Protein AF-A6MZ22-F1 (afdb_monomer_lite)

Secondary structure (DSSP, 8-state):
-----HHHHHHHHHHHHHHHHHHHHHHHHHHHHHHHHHHHHHHHHHHHHHHHHHHHHHHHHHHHHHTTPPP---------EEEEEETTEEEEEEE--TTPPTT--EEEEETTEEEEEEEEETTEEEEEETTSTT-EEEEEETTTTEEEEEEEETTEEEEE---TT----TT--EEE--TTSSS-TT-EEE-

Structure (mmCIF, N/CA/C/O backbone):
data_AF-A6MZ22-F1
#
_entry.id   AF-A6MZ22-F1
#
loop_
_atom_site.group_PDB
_atom_site.id
_atom_site.type_symbol
_atom_site.label_atom_id
_atom_site.label_alt_id
_atom_site.label_comp_id
_atom_site.label_asym_id
_atom_site.label_entity_id
_atom_site.label_seq_id
_atom_site.pdbx_PDB_ins_code
_atom_site.Cartn_x
_atom_site.Cartn_y
_atom_site.Cartn_z
_atom_site.occupancy
_atom_site.B_iso_or_equiv
_atom_site.auth_seq_id
_atom_site.auth_comp_id
_atom_site.auth_asym_id
_atom_site.auth_atom_id
_atom_site.pdbx_PDB_model_num
ATOM 1 N N . ILE A 1 1 ? -6.826 -14.561 -77.382 1.00 34.97 1 ILE A N 1
ATOM 2 C CA . ILE A 1 1 ? -6.427 -13.163 -77.685 1.00 34.97 1 ILE A CA 1
ATOM 3 C C . ILE A 1 1 ? -7.543 -12.295 -77.102 1.00 34.97 1 ILE A C 1
ATOM 5 O O . ILE A 1 1 ? -8.621 -12.301 -77.665 1.00 34.97 1 ILE A O 1
ATOM 9 N N . SER A 1 2 ? -7.534 -12.003 -75.801 1.00 43.56 2 SER A N 1
ATOM 10 C CA . SER A 1 2 ? -6.727 -11.021 -75.052 1.00 43.56 2 SER A CA 1
ATOM 11 C C . SER A 1 2 ? -7.381 -9.631 -74.990 1.00 43.56 2 SER A C 1
ATOM 13 O O . SER A 1 2 ? -7.773 -9.090 -76.016 1.00 43.56 2 SER A O 1
ATOM 15 N N . LYS A 1 3 ? -7.355 -9.069 -73.764 1.00 44.78 3 LYS A N 1
ATOM 16 C CA . LYS A 1 3 ? -7.601 -7.665 -73.353 1.00 44.78 3 LYS A CA 1
ATOM 17 C C . LYS A 1 3 ? -9.091 -7.266 -73.283 1.00 44.78 3 LYS A C 1
ATOM 19 O O . LYS A 1 3 ? -9.840 -7.565 -74.192 1.00 44.78 3 LYS A O 1
ATOM 24 N N . CYS A 1 4 ? -9.622 -6.636 -72.232 1.00 45.47 4 CYS A N 1
ATOM 25 C CA . CYS A 1 4 ? -9.071 -5.657 -71.291 1.00 45.47 4 CYS A CA 1
ATOM 26 C C . CYS A 1 4 ? -9.836 -5.705 -69.945 1.00 45.47 4 CYS A C 1
ATOM 28 O O . CYS A 1 4 ? -10.993 -5.305 -69.901 1.00 45.47 4 CYS A O 1
ATOM 30 N N . SER A 1 5 ? -9.182 -6.092 -68.846 1.00 49.62 5 SER A N 1
ATOM 31 C CA . SER A 1 5 ? -9.651 -5.828 -67.467 1.00 49.62 5 SER A CA 1
ATOM 32 C C . SER A 1 5 ? -8.669 -5.088 -66.525 1.00 49.62 5 SER A C 1
ATOM 34 O O . SER A 1 5 ? -9.054 -4.868 -65.386 1.00 49.62 5 SER A O 1
ATOM 36 N N . PRO A 1 6 ? -7.451 -4.626 -66.906 1.00 49.75 6 PRO A N 1
ATOM 37 C CA . PRO A 1 6 ? -6.545 -4.019 -65.918 1.00 49.75 6 PRO A CA 1
ATOM 38 C C . PRO A 1 6 ? -6.805 -2.528 -65.627 1.00 49.75 6 PRO A C 1
ATOM 40 O O . PRO A 1 6 ? -6.206 -1.978 -64.711 1.00 49.75 6 PRO A O 1
ATOM 43 N N . CYS A 1 7 ? -7.663 -1.842 -66.395 1.00 48.06 7 CYS A N 1
ATOM 44 C CA . CYS A 1 7 ? -7.849 -0.388 -66.261 1.00 48.06 7 CYS A CA 1
ATOM 45 C C . CYS A 1 7 ? -8.943 -0.002 -65.246 1.00 48.06 7 CYS A C 1
ATOM 47 O O . CYS A 1 7 ? -8.790 0.982 -64.52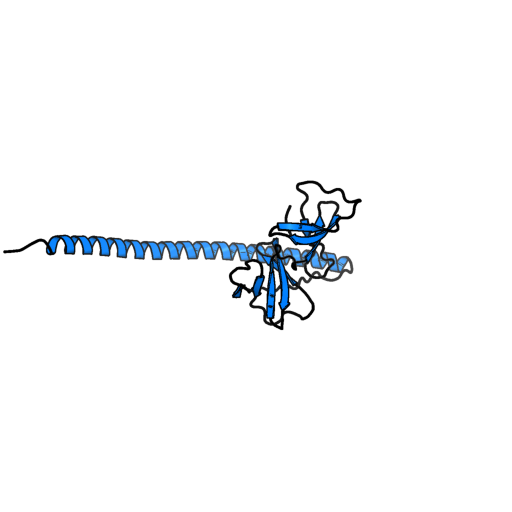9 1.00 48.06 7 CYS A O 1
ATOM 49 N N . TYR A 1 8 ? -10.012 -0.798 -65.137 1.00 49.12 8 TYR A N 1
ATOM 50 C CA . TYR A 1 8 ? -11.129 -0.527 -64.222 1.00 49.12 8 TYR A CA 1
ATOM 51 C C . TYR A 1 8 ? -10.738 -0.751 -62.752 1.00 49.12 8 TYR A C 1
ATOM 53 O O . TYR A 1 8 ? -10.955 0.129 -61.919 1.00 49.12 8 TYR A O 1
ATOM 61 N N . ASP A 1 9 ? -10.049 -1.858 -62.456 1.00 50.31 9 ASP A N 1
ATOM 62 C CA . ASP A 1 9 ? -9.566 -2.171 -61.103 1.00 50.31 9 ASP A CA 1
ATOM 63 C C . ASP A 1 9 ? -8.507 -1.177 -60.603 1.00 50.31 9 ASP A C 1
ATOM 65 O O . ASP A 1 9 ? -8.468 -0.850 -59.418 1.00 50.31 9 ASP A O 1
ATOM 69 N N . PHE A 1 10 ? -7.679 -0.629 -61.500 1.00 53.72 10 PHE A N 1
ATOM 70 C CA . PHE A 1 10 ? -6.661 0.361 -61.140 1.00 53.72 10 PHE A CA 1
ATOM 71 C C . PHE A 1 10 ? -7.270 1.715 -60.746 1.00 53.72 10 PHE A C 1
ATOM 73 O O . PHE A 1 10 ? -6.836 2.326 -59.771 1.00 53.72 10 PHE A O 1
ATOM 80 N N . VAL A 1 11 ? -8.290 2.183 -61.476 1.00 57.12 11 VAL A N 1
ATOM 81 C CA . VAL A 1 11 ? -8.963 3.462 -61.184 1.00 57.12 11 VAL A CA 1
ATOM 82 C C . VAL A 1 11 ? -9.770 3.370 -59.890 1.00 57.12 11 VAL A C 1
ATOM 84 O O . VAL A 1 11 ? -9.721 4.288 -59.070 1.00 57.12 11 VAL A O 1
ATOM 87 N N . ILE A 1 12 ? -10.455 2.246 -59.668 1.00 57.97 12 ILE A N 1
ATOM 88 C CA . ILE A 1 12 ? -11.215 2.007 -58.439 1.00 57.97 12 ILE A CA 1
ATOM 89 C C . ILE A 1 12 ? -1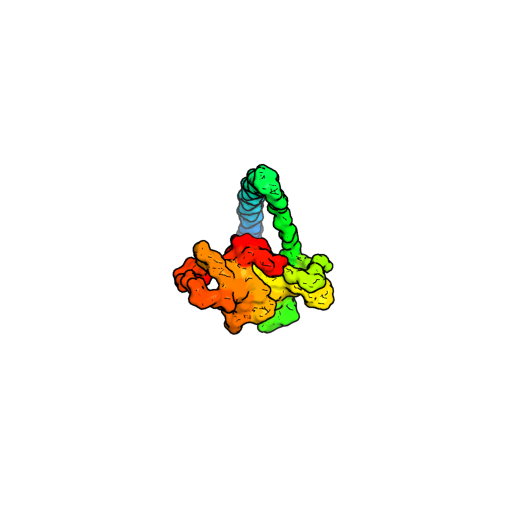0.279 1.867 -57.235 1.00 57.97 12 ILE A C 1
ATOM 91 O O . ILE A 1 12 ? -10.492 2.538 -56.224 1.00 57.97 12 ILE A O 1
ATOM 95 N N . GLY A 1 13 ? -9.204 1.083 -57.357 1.00 56.84 13 GLY A N 1
ATOM 96 C CA . GLY A 1 13 ? -8.205 0.924 -56.298 1.00 56.84 13 GLY A CA 1
ATOM 97 C C . GLY A 1 13 ? -7.541 2.245 -55.894 1.00 56.84 13 GLY A C 1
ATOM 98 O O . GLY A 1 13 ? -7.375 2.509 -54.706 1.00 56.84 13 GLY A O 1
ATOM 99 N N . ASN A 1 14 ? -7.231 3.126 -56.853 1.00 57.06 14 ASN A N 1
ATOM 100 C CA . ASN A 1 14 ? -6.663 4.445 -56.550 1.00 57.06 14 ASN A CA 1
ATOM 101 C C . ASN A 1 14 ? -7.665 5.391 -55.872 1.00 57.06 14 ASN A C 1
ATOM 103 O O . ASN A 1 14 ? -7.282 6.153 -54.987 1.00 57.06 14 ASN A O 1
ATOM 107 N N . PHE A 1 15 ? -8.945 5.352 -56.254 1.00 54.34 15 PHE A N 1
ATOM 108 C CA . PHE A 1 15 ? -9.967 6.206 -55.646 1.00 54.34 15 PHE A CA 1
ATOM 109 C C . PHE A 1 15 ? -10.235 5.826 -54.184 1.00 54.34 15 PHE A C 1
ATOM 111 O O . PHE A 1 15 ? -10.326 6.712 -53.334 1.00 54.34 15 PHE A O 1
ATOM 118 N N . TYR A 1 16 ? -10.299 4.524 -53.877 1.00 55.31 16 TYR A N 1
ATOM 119 C CA . TYR A 1 16 ? -10.408 4.043 -52.497 1.00 55.31 16 TYR A CA 1
ATOM 120 C C . TYR A 1 16 ? -9.156 4.385 -51.682 1.00 55.31 16 TYR A C 1
ATOM 122 O O . TYR A 1 16 ? -9.288 4.995 -50.628 1.00 55.31 16 TYR A O 1
ATOM 130 N N . ASN A 1 17 ? -7.952 4.160 -52.220 1.00 55.44 17 ASN A N 1
ATOM 131 C CA . ASN A 1 17 ? -6.706 4.496 -51.519 1.00 55.44 17 ASN A CA 1
ATOM 132 C C . ASN A 1 17 ? -6.557 5.998 -51.217 1.00 55.44 17 ASN A C 1
ATOM 134 O O . ASN A 1 17 ? -6.065 6.361 -50.153 1.00 55.44 17 ASN A O 1
ATOM 138 N N . ILE A 1 18 ? -6.989 6.892 -52.114 1.00 59.47 18 ILE A N 1
ATOM 139 C CA . ILE A 1 18 ? -6.948 8.346 -51.870 1.00 59.47 18 ILE A CA 1
ATOM 140 C C . ILE A 1 18 ? -8.005 8.757 -50.839 1.00 59.47 18 ILE A C 1
ATOM 142 O O . ILE A 1 18 ? -7.739 9.612 -49.993 1.00 59.47 18 ILE A O 1
ATOM 146 N N . LYS A 1 19 ? -9.199 8.157 -50.888 1.00 59.62 19 LYS A N 1
ATOM 147 C CA . LYS A 1 19 ? -10.280 8.442 -49.938 1.00 59.62 19 LYS A CA 1
ATOM 148 C C . LYS A 1 19 ? -9.936 7.948 -48.529 1.00 59.62 19 LYS A C 1
ATOM 150 O O . LYS A 1 19 ? -10.183 8.675 -47.569 1.00 59.62 19 LYS A O 1
ATOM 155 N N . ASP A 1 20 ? -9.306 6.783 -48.428 1.00 59.12 20 ASP A N 1
ATOM 156 C CA . ASP A 1 20 ? -8.839 6.202 -47.170 1.00 59.12 20 ASP A CA 1
ATOM 157 C C . ASP A 1 20 ? -7.630 6.978 -46.620 1.00 59.12 20 ASP A C 1
ATOM 159 O O . ASP A 1 20 ? -7.637 7.346 -45.449 1.00 59.12 20 ASP A O 1
ATOM 163 N N . TYR A 1 21 ? -6.673 7.384 -47.467 1.00 58.28 21 TYR A N 1
ATOM 164 C CA . TYR A 1 21 ? -5.545 8.245 -47.071 1.00 58.28 21 TYR A CA 1
ATOM 165 C C . TYR A 1 21 ? -5.991 9.634 -46.576 1.00 58.28 21 TYR A C 1
ATOM 167 O O . TYR A 1 21 ? -5.454 10.168 -45.603 1.00 58.28 21 TYR A O 1
ATOM 175 N N . LEU A 1 22 ? -6.992 10.241 -47.223 1.00 55.66 22 LEU A N 1
ATOM 176 C CA . LEU A 1 22 ? -7.579 11.508 -46.773 1.00 55.66 22 LEU A CA 1
ATOM 177 C C . LEU A 1 22 ? -8.381 11.328 -45.476 1.00 55.66 22 LEU A C 1
ATOM 179 O O . LEU A 1 22 ? -8.312 12.190 -44.599 1.00 55.66 22 LEU A O 1
ATOM 183 N N . GLY A 1 23 ? -9.101 10.212 -45.332 1.00 59.00 23 GLY A N 1
ATOM 184 C CA . GLY A 1 23 ? -9.830 9.853 -44.116 1.00 59.00 23 GLY A CA 1
ATOM 185 C C . GLY A 1 23 ? -8.911 9.628 -42.914 1.00 59.00 23 GLY A C 1
ATOM 186 O O . GLY A 1 23 ? -9.171 10.173 -41.840 1.00 59.00 23 GLY A O 1
ATOM 187 N N . GLU A 1 24 ? -7.804 8.906 -43.098 1.00 59.44 24 GLU A N 1
ATOM 188 C CA . GLU A 1 24 ? -6.784 8.680 -42.068 1.00 59.44 24 GLU A CA 1
ATOM 189 C C . GLU A 1 24 ? -6.114 9.984 -41.635 1.00 59.44 24 GLU A C 1
ATOM 191 O O . GLU A 1 24 ? -6.027 10.256 -40.441 1.00 59.44 24 GLU A O 1
ATOM 196 N N . LYS A 1 25 ? -5.727 10.851 -42.577 1.00 59.75 25 LYS A N 1
ATOM 197 C CA . LYS A 1 25 ? -5.040 12.111 -42.252 1.00 59.75 25 LYS A CA 1
ATOM 198 C C . LYS A 1 25 ? -5.947 13.117 -41.535 1.00 59.75 25 LYS A C 1
ATOM 200 O O . LYS A 1 25 ? -5.509 13.830 -40.634 1.00 59.75 25 LYS A O 1
ATOM 205 N N . ILE A 1 26 ? -7.230 13.168 -41.905 1.00 59.41 26 ILE A N 1
ATOM 206 C CA . ILE A 1 26 ? -8.240 13.976 -41.203 1.00 59.41 26 ILE A CA 1
ATOM 207 C C . ILE A 1 26 ? -8.477 13.406 -39.796 1.00 59.41 26 ILE A C 1
ATOM 209 O O . ILE A 1 26 ? -8.460 14.159 -38.823 1.00 59.41 26 ILE A O 1
ATOM 213 N N . SER A 1 27 ? -8.627 12.084 -39.672 1.00 57.31 27 SER A N 1
ATOM 214 C CA . SER A 1 27 ? -8.756 11.379 -38.389 1.00 57.31 27 SER A CA 1
ATOM 215 C C . SER A 1 27 ? -7.566 11.643 -37.460 1.00 57.31 27 SER A C 1
ATOM 217 O O . SER A 1 27 ? -7.765 12.003 -36.300 1.00 57.31 27 SER A O 1
ATOM 219 N N . GLU A 1 28 ? -6.330 11.560 -37.957 1.00 59.75 28 GLU A N 1
ATOM 220 C CA . GLU A 1 28 ? -5.120 11.874 -37.191 1.00 59.75 28 GLU A CA 1
ATOM 221 C C . GLU A 1 28 ? -5.140 13.308 -36.645 1.00 59.75 28 GLU A C 1
ATOM 223 O O . GLU A 1 28 ? -4.898 13.511 -35.454 1.00 59.75 28 GLU A O 1
ATOM 228 N N . HIS A 1 29 ? -5.487 14.302 -37.469 1.00 62.78 29 HIS A N 1
ATOM 229 C CA . HIS A 1 29 ? -5.545 15.703 -37.038 1.00 62.78 29 HIS A CA 1
ATOM 230 C C . HIS A 1 29 ? -6.672 15.983 -36.027 1.00 62.78 29 HIS A C 1
ATOM 232 O O . HIS A 1 29 ? -6.448 16.703 -35.049 1.00 62.78 29 HIS A O 1
ATOM 238 N N . PHE A 1 30 ? -7.863 15.397 -36.200 1.00 60.66 30 PHE A N 1
ATOM 239 C CA . PHE A 1 30 ? -8.947 15.512 -35.214 1.00 60.66 30 PHE A CA 1
ATOM 240 C C . PHE A 1 30 ? -8.600 14.806 -33.895 1.00 60.66 30 PHE A C 1
ATOM 242 O O . PHE A 1 30 ? -8.861 15.344 -32.816 1.00 60.66 30 PHE A O 1
ATOM 249 N N . ASN A 1 31 ? -7.950 13.643 -33.957 1.00 68.12 31 ASN A N 1
ATOM 250 C CA . ASN A 1 31 ? -7.485 12.921 -32.775 1.00 68.12 31 ASN A CA 1
ATOM 251 C C . ASN A 1 31 ? -6.391 13.695 -32.025 1.00 68.12 31 ASN A C 1
ATOM 253 O O . ASN A 1 31 ? -6.437 13.761 -30.798 1.00 68.12 31 ASN A O 1
ATOM 257 N N . GLN A 1 32 ? -5.468 14.353 -32.733 1.00 70.88 32 GLN A N 1
ATOM 258 C CA . GLN A 1 32 ? -4.459 15.228 -32.125 1.00 70.88 32 GLN A CA 1
ATOM 259 C C . GLN A 1 32 ? -5.092 16.435 -31.415 1.00 70.88 32 GLN A C 1
ATOM 261 O O . GLN A 1 32 ? -4.735 16.732 -30.275 1.00 70.88 32 GLN A O 1
ATOM 266 N N . ALA A 1 33 ? -6.062 17.114 -32.037 1.00 78.69 33 ALA A N 1
ATOM 267 C CA . ALA A 1 33 ? -6.751 18.250 -31.416 1.00 78.69 33 ALA A CA 1
ATOM 268 C C . ALA A 1 33 ? -7.522 17.835 -30.148 1.00 78.69 33 ALA A C 1
ATOM 27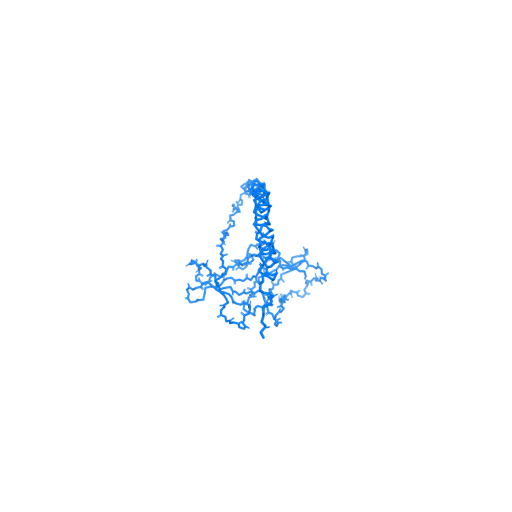0 O O . ALA A 1 33 ? -7.404 18.488 -29.106 1.00 78.69 33 ALA A O 1
ATOM 271 N N . ASN A 1 34 ? -8.238 16.707 -30.209 1.00 80.94 34 ASN A N 1
ATOM 272 C CA . ASN A 1 34 ? -8.940 16.134 -29.060 1.00 80.94 34 ASN A CA 1
ATOM 273 C C . ASN A 1 34 ? -7.975 15.757 -27.927 1.00 80.94 34 ASN A C 1
ATOM 275 O O . ASN A 1 34 ? -8.231 16.083 -26.767 1.00 80.94 34 ASN A O 1
ATOM 279 N N . GLN A 1 35 ? -6.837 15.132 -28.245 1.00 81.50 35 GLN A N 1
ATOM 280 C CA . GLN A 1 35 ? -5.800 14.812 -27.260 1.00 81.50 35 GLN A CA 1
ATOM 281 C C . GLN A 1 35 ? -5.228 16.071 -26.602 1.00 81.50 35 GLN A C 1
ATOM 283 O O . GLN A 1 35 ? -5.101 16.117 -25.380 1.00 81.50 35 GLN A O 1
ATOM 288 N N . ILE A 1 36 ? -4.930 17.120 -27.374 1.00 86.44 36 ILE A N 1
ATOM 289 C CA . ILE A 1 36 ? -4.438 18.395 -26.831 1.00 86.44 36 ILE A CA 1
ATOM 290 C C . ILE A 1 36 ? -5.468 19.008 -25.876 1.00 86.44 36 ILE A C 1
ATOM 292 O O . ILE A 1 36 ? -5.099 19.512 -24.813 1.00 86.44 36 ILE A O 1
ATOM 296 N N . GLN A 1 37 ? -6.758 18.957 -26.218 1.00 87.19 37 GLN A N 1
ATOM 297 C CA . GLN A 1 37 ? -7.818 19.461 -25.347 1.00 87.19 37 GLN A CA 1
ATOM 298 C C . GLN A 1 37 ? -7.925 18.650 -24.048 1.00 87.19 37 GLN A C 1
ATOM 300 O O . GLN A 1 37 ? -8.015 19.241 -22.971 1.00 87.19 37 GLN A O 1
ATOM 305 N N . GLN A 1 38 ? -7.847 17.319 -24.127 1.00 89.31 38 GLN A N 1
ATOM 306 C CA . GLN A 1 38 ? -7.823 16.442 -22.952 1.00 89.31 38 GLN A CA 1
ATOM 307 C C . GLN A 1 38 ? -6.604 16.711 -22.062 1.00 89.31 38 GLN A C 1
ATOM 309 O O . GLN A 1 38 ? -6.747 16.837 -20.848 1.00 89.31 38 GLN A O 1
ATOM 314 N N . LEU A 1 39 ? -5.415 16.862 -22.653 1.00 87.75 39 LEU A N 1
ATOM 315 C CA . LEU A 1 39 ? -4.186 17.184 -21.924 1.00 87.75 39 LEU A CA 1
ATOM 316 C C . LEU A 1 39 ? -4.285 18.544 -21.226 1.00 87.75 39 LEU A C 1
ATOM 318 O O . LEU A 1 39 ? -3.909 18.658 -20.063 1.00 87.75 39 LEU A O 1
ATOM 322 N N . LYS A 1 40 ? -4.846 19.565 -21.886 1.00 86.38 40 LYS A N 1
ATOM 323 C CA . LYS A 1 40 ? -5.083 20.880 -21.266 1.00 86.38 40 LYS A CA 1
ATOM 324 C C . LYS A 1 40 ? -6.065 20.801 -20.098 1.00 86.38 40 LYS A C 1
ATOM 326 O O . LYS A 1 40 ? -5.802 21.392 -19.054 1.00 86.38 40 LYS A O 1
ATOM 331 N N . ALA A 1 41 ? -7.169 20.071 -20.259 1.00 91.81 41 ALA A N 1
ATOM 332 C CA . ALA A 1 41 ? -8.145 19.875 -19.189 1.00 91.81 41 ALA A CA 1
ATOM 333 C C . ALA A 1 41 ? -7.511 19.166 -17.982 1.00 91.81 41 ALA A C 1
ATOM 335 O O . ALA A 1 41 ? -7.652 19.631 -16.853 1.00 91.81 41 ALA A O 1
ATOM 336 N N . ARG A 1 42 ? -6.730 18.109 -18.237 1.00 85.88 42 ARG A N 1
ATOM 337 C CA . ARG A 1 42 ? -6.021 17.355 -17.200 1.00 85.88 42 ARG A CA 1
ATOM 338 C C . ARG A 1 42 ? -4.944 18.184 -16.504 1.00 85.88 42 ARG A C 1
ATOM 340 O O . ARG A 1 42 ? -4.830 18.114 -15.290 1.00 85.88 42 ARG A O 1
ATOM 347 N N . ASN A 1 43 ? -4.190 19.003 -17.237 1.00 88.44 43 ASN A N 1
ATOM 348 C CA . ASN A 1 43 ? -3.210 19.912 -16.634 1.00 88.44 43 ASN A CA 1
ATOM 349 C C . ASN A 1 43 ? -3.880 20.915 -15.690 1.00 88.44 43 ASN A C 1
ATOM 351 O O . ASN A 1 43 ? -3.404 21.104 -14.577 1.00 88.44 43 ASN A O 1
ATOM 355 N N . LYS A 1 44 ? -5.018 21.495 -16.092 1.00 89.44 44 LYS A N 1
ATOM 356 C CA . LYS A 1 44 ? -5.776 22.420 -15.239 1.00 89.44 44 LYS A CA 1
ATOM 357 C C . LYS A 1 44 ? -6.300 21.741 -13.967 1.00 89.44 44 LYS A C 1
ATOM 359 O O . LYS A 1 44 ? -6.262 22.333 -12.894 1.00 89.44 44 LYS A O 1
ATOM 364 N N . GLU A 1 45 ? -6.783 20.507 -14.083 1.00 91.69 45 GLU A N 1
ATOM 365 C CA . GLU A 1 45 ? -7.206 19.702 -12.932 1.00 91.69 45 GLU A CA 1
ATOM 366 C C . GLU A 1 45 ? -6.030 19.407 -11.986 1.00 91.69 45 GLU A C 1
ATOM 368 O O . GLU A 1 45 ? -6.150 19.575 -10.775 1.00 91.69 45 GLU A O 1
ATOM 373 N N . LEU A 1 46 ? -4.869 19.032 -12.533 1.00 88.12 46 LEU A N 1
ATOM 374 C CA . LEU A 1 46 ? -3.657 18.780 -11.750 1.00 88.12 46 LEU A CA 1
ATOM 375 C C . LEU A 1 46 ? -3.170 20.036 -11.013 1.00 88.12 46 LEU A C 1
ATOM 377 O O . LEU A 1 46 ? -2.763 19.934 -9.857 1.00 88.12 46 LEU A O 1
ATOM 381 N N . GLU A 1 47 ? -3.234 21.208 -11.648 1.00 86.12 47 GLU A N 1
ATOM 382 C CA . GLU A 1 47 ? -2.907 22.492 -11.015 1.00 86.12 47 GLU A CA 1
ATOM 383 C C . GLU A 1 47 ? -3.846 22.805 -9.840 1.00 86.12 47 GLU A C 1
ATOM 385 O O . GLU A 1 47 ? -3.379 23.152 -8.753 1.00 86.12 47 GLU A O 1
ATOM 390 N N . ASP A 1 48 ? -5.158 22.630 -10.018 1.00 89.62 48 ASP A N 1
ATOM 391 C CA . ASP A 1 48 ? -6.150 22.841 -8.956 1.00 89.62 48 ASP A CA 1
ATOM 392 C C . ASP A 1 48 ? -5.933 21.886 -7.768 1.00 89.62 48 ASP A C 1
ATOM 394 O O . ASP A 1 48 ? -5.914 22.311 -6.608 1.00 89.62 48 ASP A O 1
ATOM 398 N N . ILE A 1 49 ? -5.686 20.601 -8.047 1.00 86.44 49 ILE A N 1
ATOM 399 C CA . ILE A 1 49 ? -5.357 19.604 -7.021 1.00 86.44 49 ILE A CA 1
ATOM 400 C C . ILE A 1 49 ? -4.079 20.003 -6.276 1.00 86.44 49 ILE A C 1
ATOM 402 O O . ILE A 1 49 ? -4.053 19.945 -5.045 1.00 86.44 49 ILE A O 1
ATOM 406 N N . ALA A 1 50 ? -3.036 20.442 -6.986 1.00 81.19 50 ALA A N 1
ATOM 407 C CA . ALA A 1 50 ? -1.778 20.850 -6.369 1.00 81.19 50 ALA A CA 1
ATOM 408 C C . ALA A 1 50 ? -1.980 22.018 -5.390 1.00 81.19 50 ALA A C 1
ATOM 410 O O . ALA A 1 50 ? -1.537 21.934 -4.245 1.00 81.19 50 ALA A O 1
ATOM 411 N N . VAL A 1 51 ? -2.721 23.060 -5.788 1.00 85.75 51 VAL A N 1
ATOM 412 C CA . VAL A 1 51 ? -3.027 24.212 -4.920 1.00 85.75 51 VAL A CA 1
ATOM 413 C C . VAL A 1 51 ? -3.795 23.780 -3.668 1.00 85.75 51 VAL A C 1
ATOM 415 O O . VAL A 1 51 ? -3.451 24.190 -2.554 1.00 85.75 51 VAL A O 1
ATOM 418 N N . LYS A 1 52 ? -4.808 22.918 -3.822 1.00 87.88 52 LYS A N 1
ATOM 419 C CA . LYS A 1 52 ? -5.604 22.394 -2.700 1.00 87.88 52 LYS A CA 1
ATOM 420 C C . LYS A 1 52 ? -4.757 21.574 -1.729 1.00 87.88 52 LYS A C 1
ATOM 422 O O . LYS A 1 52 ? -4.823 21.810 -0.523 1.00 87.88 52 LYS A O 1
ATOM 427 N N . VAL A 1 53 ? -3.929 20.662 -2.239 1.00 84.00 53 VAL A N 1
ATOM 428 C CA . VAL A 1 53 ? -3.030 19.829 -1.424 1.00 84.00 53 VAL A CA 1
ATOM 429 C C . VAL A 1 53 ? -2.004 20.688 -0.689 1.00 84.00 53 VAL A C 1
ATOM 431 O O . VAL A 1 53 ? -1.788 20.483 0.503 1.00 84.00 53 VAL A O 1
ATOM 434 N N . THR A 1 54 ? -1.409 21.686 -1.349 1.00 77.38 54 THR A N 1
ATOM 435 C CA . THR A 1 54 ? -0.479 22.621 -0.701 1.00 77.38 54 THR A CA 1
ATOM 436 C C . THR A 1 54 ? -1.163 23.415 0.411 1.00 77.38 54 THR A C 1
ATOM 438 O O . THR A 1 54 ? -0.615 23.526 1.508 1.00 77.38 54 THR A O 1
ATOM 441 N N . SER A 1 55 ? -2.369 23.936 0.170 1.00 84.19 55 SER A N 1
ATOM 442 C CA . SER A 1 55 ? -3.149 24.646 1.193 1.00 84.19 55 SER A CA 1
ATOM 443 C C . SER A 1 55 ? -3.451 23.750 2.398 1.00 84.19 55 SER A C 1
ATOM 445 O O . SER A 1 55 ? -3.212 24.146 3.540 1.00 84.19 55 SER A O 1
ATOM 447 N N . PHE A 1 56 ? -3.885 22.511 2.150 1.00 85.88 56 PHE A N 1
ATOM 448 C CA . PHE A 1 56 ? -4.152 21.525 3.194 1.00 85.88 56 PHE A CA 1
ATOM 449 C C . PHE A 1 56 ? -2.894 21.178 4.001 1.00 85.88 56 PHE A C 1
ATOM 451 O O . PHE A 1 56 ? -2.917 21.233 5.228 1.00 85.88 56 PHE A O 1
ATOM 458 N N . ALA A 1 57 ? -1.774 20.892 3.330 1.00 81.25 57 ALA A N 1
ATOM 459 C CA . ALA A 1 57 ? -0.501 20.598 3.985 1.00 81.25 57 ALA A CA 1
ATOM 460 C C . ALA A 1 57 ? -0.022 21.767 4.863 1.00 81.25 57 ALA A C 1
ATOM 462 O O . ALA A 1 57 ? 0.475 21.551 5.968 1.00 81.25 57 ALA A O 1
ATOM 463 N N . ASN A 1 58 ? -0.214 23.010 4.410 1.00 80.62 58 ASN A N 1
ATOM 464 C CA . ASN A 1 58 ? 0.105 24.201 5.194 1.00 80.62 58 ASN A CA 1
ATOM 465 C C . ASN A 1 58 ? -0.772 24.319 6.446 1.00 80.62 58 ASN A C 1
ATOM 467 O O . ASN A 1 58 ? -0.253 24.608 7.521 1.00 80.62 58 ASN A O 1
ATOM 471 N N . GLN A 1 59 ? -2.082 24.082 6.330 1.00 83.31 59 GLN A N 1
ATOM 472 C CA . GLN A 1 59 ? -2.988 24.100 7.483 1.00 83.31 59 GLN A CA 1
ATOM 473 C C . GLN A 1 59 ? -2.653 22.995 8.486 1.00 83.31 59 GLN A C 1
ATOM 475 O O . GLN A 1 59 ? -2.567 23.265 9.681 1.00 83.31 59 GLN A O 1
ATOM 480 N N . LEU A 1 60 ? -2.391 21.778 8.005 1.00 81.62 60 LEU A N 1
ATOM 481 C CA . LEU A 1 60 ? -1.987 20.660 8.851 1.00 81.62 60 LEU A CA 1
ATOM 482 C C . LEU A 1 60 ? -0.692 20.975 9.607 1.00 81.62 60 LEU A C 1
ATOM 484 O O . LEU A 1 60 ? -0.624 20.775 10.814 1.00 81.62 60 LEU A O 1
ATOM 488 N N . ASN A 1 61 ? 0.319 21.512 8.921 1.00 79.19 61 ASN A N 1
ATOM 489 C CA . ASN A 1 61 ? 1.579 21.870 9.566 1.00 79.19 61 ASN A CA 1
ATOM 490 C C . ASN A 1 61 ? 1.416 22.986 10.606 1.00 79.19 61 ASN A C 1
ATOM 492 O O . ASN A 1 61 ? 2.069 22.903 11.639 1.00 79.19 61 ASN A O 1
ATOM 496 N N . ARG A 1 62 ? 0.528 23.968 10.389 1.00 80.81 62 ARG A N 1
ATOM 497 C CA . ARG A 1 62 ? 0.197 24.980 11.412 1.00 80.81 62 ARG A CA 1
ATOM 498 C C . ARG A 1 62 ? -0.410 24.341 12.661 1.00 80.81 62 ARG A C 1
ATOM 500 O O . ARG A 1 62 ? 0.054 24.606 13.758 1.00 80.81 62 ARG A O 1
ATOM 507 N N . ILE A 1 63 ? -1.377 23.436 12.489 1.00 83.31 63 ILE A N 1
ATOM 508 C CA . ILE A 1 63 ? -1.987 22.702 13.611 1.00 83.31 63 ILE A CA 1
ATOM 509 C C . ILE A 1 63 ? -0.931 21.879 14.363 1.00 83.31 63 ILE A C 1
ATOM 511 O O . ILE A 1 63 ? -0.932 21.843 15.590 1.00 83.31 63 ILE A O 1
ATOM 515 N N . LEU A 1 64 ? -0.022 21.214 13.643 1.00 80.69 64 LEU A N 1
ATOM 516 C CA . LEU A 1 64 ? 1.046 20.422 14.257 1.00 80.69 64 LEU A CA 1
ATOM 517 C C . LEU A 1 64 ? 2.053 21.296 15.015 1.00 80.69 64 LEU A C 1
ATOM 519 O O . LEU A 1 64 ? 2.461 20.907 16.107 1.00 80.69 64 LEU A O 1
ATOM 523 N N . GLU A 1 65 ? 2.420 22.462 14.475 1.00 79.44 65 GLU A N 1
ATOM 524 C CA . GLU A 1 65 ? 3.251 23.458 15.168 1.00 79.44 65 GLU A CA 1
ATOM 525 C C . GLU A 1 65 ? 2.572 23.943 16.458 1.00 79.44 65 GLU A C 1
ATOM 527 O O . GLU A 1 65 ? 3.196 23.905 17.518 1.00 79.44 65 GLU A O 1
ATOM 532 N N . ASP A 1 66 ? 1.282 24.290 16.401 1.00 80.31 66 ASP A N 1
ATOM 533 C CA . ASP A 1 66 ? 0.496 24.724 17.566 1.00 80.31 66 ASP A CA 1
ATOM 534 C C . ASP A 1 66 ? 0.409 23.638 18.657 1.00 80.31 66 ASP A C 1
ATOM 536 O O . ASP A 1 66 ? 0.321 23.936 19.849 1.00 80.31 66 ASP A O 1
ATOM 540 N N . GLN A 1 67 ? 0.455 22.362 18.264 1.00 79.44 67 GLN A N 1
ATOM 541 C CA . GLN A 1 67 ? 0.407 21.206 19.165 1.00 79.44 67 GLN A CA 1
ATOM 542 C C . GLN A 1 67 ? 1.797 20.762 19.667 1.00 79.44 67 GLN A C 1
ATOM 544 O O . GLN A 1 67 ? 1.891 19.723 20.321 1.00 79.44 67 GLN A O 1
ATOM 549 N N . ASN A 1 68 ? 2.879 21.497 19.365 1.00 72.44 68 ASN A N 1
ATOM 550 C CA . ASN A 1 68 ? 4.271 21.073 19.608 1.00 72.44 68 ASN A CA 1
ATOM 551 C C . ASN A 1 68 ? 4.600 19.683 19.021 1.00 72.44 68 ASN A C 1
ATOM 553 O O . ASN A 1 68 ? 5.415 18.931 19.562 1.00 72.44 68 ASN A O 1
ATOM 557 N N . SER A 1 69 ? 3.953 19.323 17.914 1.00 69.50 69 SER A N 1
ATOM 558 C CA . SER A 1 69 ? 4.157 18.059 17.215 1.00 69.50 69 SER A CA 1
ATOM 559 C C . SER A 1 69 ? 5.152 18.212 16.060 1.00 69.50 69 SER A C 1
ATOM 561 O O . SER A 1 69 ? 5.494 19.310 15.619 1.00 69.50 69 SER A O 1
ATOM 563 N N . THR A 1 70 ? 5.651 17.085 15.553 1.00 64.44 70 THR A N 1
ATOM 564 C CA . THR A 1 70 ? 6.583 17.080 14.416 1.00 64.44 70 THR A CA 1
ATOM 565 C C . THR A 1 70 ? 5.826 17.355 13.116 1.00 64.44 70 THR A C 1
ATOM 567 O O . THR A 1 70 ? 4.753 16.797 12.893 1.00 64.44 70 THR A O 1
ATOM 570 N N . LYS A 1 71 ? 6.398 18.182 12.231 1.00 62.25 71 LYS A N 1
ATOM 571 C CA . LYS A 1 71 ? 5.835 18.465 10.898 1.00 62.25 71 LYS A CA 1
ATOM 572 C C . LYS A 1 71 ? 5.582 17.180 10.110 1.00 62.25 71 LYS A C 1
ATOM 574 O O . LYS A 1 71 ? 6.432 16.289 10.069 1.00 62.25 71 LYS A O 1
ATOM 579 N N . TYR A 1 72 ? 4.448 17.123 9.417 1.00 65.06 72 TYR A N 1
ATOM 580 C CA . TYR A 1 72 ? 4.107 15.997 8.555 1.00 65.06 72 TYR A CA 1
ATOM 581 C C . TYR A 1 72 ? 4.819 16.141 7.203 1.00 65.06 72 TYR A C 1
ATOM 583 O O . TYR A 1 72 ? 4.408 16.919 6.343 1.00 65.06 72 TYR A O 1
ATOM 591 N N . LEU A 1 73 ? 5.919 15.401 7.024 1.00 65.12 73 LEU A N 1
ATOM 592 C CA . LEU A 1 73 ? 6.739 15.406 5.806 1.00 65.12 73 LEU A CA 1
ATOM 593 C C . LEU A 1 73 ? 6.856 13.987 5.220 1.00 65.12 73 LEU A C 1
ATOM 595 O O . LEU A 1 73 ? 7.887 13.328 5.393 1.00 65.12 73 LEU A O 1
ATOM 599 N N . PRO A 1 74 ? 5.813 13.481 4.534 1.00 67.38 74 PRO A N 1
ATOM 600 C CA . PRO A 1 74 ? 5.875 12.182 3.884 1.00 67.38 74 PRO A CA 1
ATOM 601 C C . PRO A 1 74 ? 6.900 12.213 2.744 1.00 67.38 74 PRO A C 1
ATOM 603 O O . PRO A 1 74 ? 6.767 12.962 1.777 1.00 67.38 74 PRO A O 1
ATOM 606 N N . GLN A 1 75 ? 7.937 11.381 2.842 1.00 73.31 75 GLN A N 1
ATOM 607 C CA . GLN A 1 75 ? 8.902 11.209 1.758 1.00 73.31 75 GLN A CA 1
ATOM 608 C C . GLN A 1 75 ? 8.377 10.186 0.752 1.00 73.31 75 GLN A C 1
ATOM 610 O O . GLN A 1 75 ? 8.528 8.979 0.938 1.00 73.31 75 GLN A O 1
ATOM 615 N N . VAL A 1 76 ? 7.757 10.683 -0.316 1.00 81.06 76 VAL A N 1
ATOM 616 C CA . VAL A 1 76 ? 7.342 9.890 -1.478 1.00 81.06 76 VAL A CA 1
ATOM 617 C C . VAL A 1 76 ? 8.320 10.085 -2.632 1.00 81.06 76 VAL A C 1
ATOM 619 O O . VAL A 1 76 ? 8.948 11.132 -2.777 1.00 81.06 76 VAL A O 1
ATOM 622 N N . SER A 1 77 ? 8.486 9.064 -3.465 1.00 84.94 77 SER A N 1
ATOM 623 C CA . SER A 1 77 ? 9.305 9.139 -4.675 1.00 84.94 77 SER A CA 1
ATOM 624 C C . SER A 1 77 ? 8.625 8.354 -5.782 1.00 84.94 77 SER A C 1
ATOM 626 O O . SER A 1 77 ? 8.134 7.251 -5.550 1.00 84.94 77 SER A O 1
ATOM 628 N N . LEU A 1 78 ? 8.580 8.932 -6.981 1.00 85.69 78 LEU A N 1
ATOM 629 C CA . LEU A 1 78 ? 8.029 8.252 -8.144 1.00 85.69 78 LEU A CA 1
ATOM 630 C C . LEU A 1 78 ? 9.037 7.220 -8.661 1.00 85.69 78 LEU A C 1
ATOM 632 O O . LEU A 1 78 ? 10.233 7.492 -8.741 1.00 85.69 78 LEU A O 1
ATOM 636 N N . THR A 1 79 ? 8.540 6.050 -9.043 1.00 90.00 79 THR A N 1
ATOM 637 C CA . THR A 1 79 ? 9.315 5.006 -9.717 1.00 90.00 79 THR A CA 1
ATOM 638 C C . THR A 1 79 ? 8.490 4.410 -10.855 1.00 90.00 79 THR A C 1
ATOM 640 O O . THR A 1 79 ? 7.282 4.644 -10.949 1.00 90.00 79 THR A O 1
ATOM 643 N N . ARG A 1 80 ? 9.142 3.658 -11.741 1.00 90.19 80 ARG A N 1
ATOM 644 C CA . ARG A 1 80 ? 8.518 2.994 -12.885 1.00 90.19 80 ARG A CA 1
ATOM 645 C C . ARG A 1 80 ? 8.867 1.512 -12.879 1.00 90.19 80 ARG A C 1
ATOM 647 O O . ARG A 1 80 ? 9.976 1.132 -12.520 1.00 90.19 80 ARG A O 1
ATOM 654 N N . VAL A 1 81 ? 7.933 0.683 -13.327 1.00 93.31 81 VAL A N 1
ATOM 655 C CA . VAL A 1 81 ? 8.196 -0.726 -13.633 1.00 93.31 81 VAL A CA 1
ATOM 656 C C . VAL A 1 81 ? 9.064 -0.827 -14.889 1.00 93.31 81 VAL A C 1
ATOM 658 O O . VAL A 1 81 ? 8.764 -0.202 -15.903 1.00 93.31 81 VAL A O 1
ATOM 661 N N . ILE A 1 82 ? 10.129 -1.623 -14.821 1.00 93.56 82 ILE A N 1
ATOM 662 C CA . ILE A 1 82 ? 11.004 -1.929 -15.960 1.00 93.56 82 ILE A CA 1
ATOM 663 C C . ILE A 1 82 ? 10.541 -3.217 -16.638 1.00 93.56 82 ILE A C 1
ATOM 665 O O . ILE A 1 82 ? 10.373 -3.259 -17.852 1.00 93.56 82 ILE A O 1
ATOM 669 N N . SER A 1 83 ? 10.369 -4.285 -15.858 1.00 94.62 83 SER A N 1
ATOM 670 C CA . SER A 1 83 ? 10.020 -5.609 -16.371 1.00 94.62 83 SER A CA 1
ATOM 671 C C . SER A 1 83 ? 9.493 -6.509 -15.257 1.00 94.62 83 SER A C 1
ATOM 673 O O . SER A 1 83 ? 9.683 -6.221 -14.076 1.00 94.62 83 SER A O 1
ATOM 675 N N . TYR A 1 84 ? 8.924 -7.653 -15.628 1.00 96.81 84 TYR A N 1
ATOM 676 C CA . TYR A 1 84 ? 8.764 -8.771 -14.701 1.00 96.81 84 TYR A CA 1
ATOM 677 C C . TYR A 1 84 ? 10.127 -9.325 -14.273 1.00 96.81 84 TYR A C 1
ATOM 679 O O . TYR A 1 84 ? 11.117 -9.209 -15.005 1.00 96.81 84 TYR A O 1
ATOM 687 N N . VAL A 1 85 ? 10.181 -9.920 -13.080 1.00 95.81 85 VAL A N 1
ATOM 688 C CA . VAL A 1 85 ? 11.369 -10.654 -12.614 1.00 95.81 85 VAL A CA 1
ATOM 689 C C . VAL A 1 85 ? 11.462 -12.005 -13.319 1.00 95.81 85 VAL A C 1
ATOM 691 O O . VAL A 1 85 ? 12.553 -12.415 -13.710 1.00 95.81 85 VAL A O 1
ATOM 694 N N . GLN A 1 86 ? 10.322 -12.671 -13.516 1.00 94.88 86 GLN A N 1
ATOM 695 C CA . GLN A 1 86 ? 10.183 -13.914 -14.275 1.00 94.88 86 GLN A CA 1
ATOM 696 C C . GLN A 1 86 ? 8.900 -13.851 -15.111 1.00 94.88 86 GLN A C 1
ATOM 698 O O . GLN A 1 86 ? 7.902 -13.304 -14.657 1.00 94.88 86 GLN A O 1
ATOM 703 N N . LEU A 1 87 ? 8.905 -14.428 -16.316 1.00 87.75 87 LEU A N 1
ATOM 704 C CA . LEU A 1 87 ? 7.774 -14.323 -17.255 1.00 87.75 87 LEU A CA 1
ATOM 705 C C . LEU A 1 87 ? 6.468 -14.940 -16.730 1.00 87.75 87 LEU A C 1
ATOM 707 O O . LEU A 1 87 ? 5.396 -14.446 -17.056 1.00 87.75 87 LEU A O 1
ATOM 711 N N . ASN A 1 88 ? 6.562 -15.983 -15.903 1.00 91.12 88 ASN A N 1
ATOM 712 C CA . ASN A 1 88 ? 5.402 -16.684 -15.344 1.00 91.12 88 ASN A CA 1
ATOM 713 C C . ASN A 1 88 ? 5.056 -16.232 -13.914 1.00 91.12 88 ASN A C 1
ATOM 715 O O . ASN A 1 88 ? 4.189 -16.832 -13.282 1.00 91.12 88 ASN A O 1
ATOM 719 N N . ASP A 1 89 ? 5.732 -15.204 -13.391 1.00 91.50 89 ASP A N 1
ATOM 720 C CA . ASP A 1 89 ? 5.454 -14.635 -12.071 1.00 91.50 89 ASP A CA 1
ATOM 721 C C . ASP A 1 89 ? 5.062 -13.162 -12.204 1.00 91.50 89 ASP A C 1
ATOM 723 O O . ASP A 1 89 ? 5.897 -12.254 -12.227 1.00 91.50 89 ASP A O 1
ATOM 727 N N . TYR A 1 90 ? 3.752 -12.928 -12.268 1.00 92.31 90 TYR A N 1
ATOM 728 C CA . TYR A 1 90 ? 3.180 -11.592 -12.414 1.00 92.31 90 TYR A CA 1
ATOM 729 C C . TYR A 1 90 ? 3.225 -10.758 -11.130 1.00 92.31 90 TYR A C 1
ATOM 731 O O . TYR A 1 90 ? 2.843 -9.590 -11.145 1.00 92.31 90 TYR A O 1
ATOM 739 N N . LYS A 1 91 ? 3.681 -11.335 -10.015 1.00 94.56 91 LYS A N 1
ATOM 740 C CA . LYS A 1 91 ? 3.666 -10.689 -8.699 1.00 94.56 91 LYS A CA 1
ATOM 741 C C . LYS A 1 91 ? 4.984 -9.993 -8.379 1.00 94.56 91 LYS A C 1
ATOM 743 O O . LYS A 1 91 ? 5.058 -9.263 -7.393 1.00 94.56 91 LYS A O 1
ATOM 748 N N . LYS A 1 92 ? 6.021 -10.191 -9.201 1.00 96.50 92 LYS A N 1
ATOM 749 C CA . LYS A 1 92 ? 7.363 -9.647 -8.968 1.00 96.50 92 LYS A CA 1
ATOM 750 C C . LYS A 1 92 ? 7.839 -8.826 -10.150 1.00 96.50 92 LYS A C 1
ATOM 752 O O . LYS A 1 92 ? 7.933 -9.323 -11.274 1.00 96.50 92 LYS A O 1
ATOM 757 N N . LEU A 1 93 ? 8.203 -7.574 -9.885 1.00 96.94 93 LEU A N 1
ATOM 758 C CA . LEU A 1 93 ? 8.618 -6.618 -10.913 1.00 96.94 93 LEU A CA 1
ATOM 759 C C . LEU A 1 93 ? 9.961 -5.984 -10.565 1.00 96.94 93 LEU A C 1
ATOM 761 O O . LEU A 1 93 ? 10.246 -5.704 -9.405 1.00 96.94 93 LEU A O 1
ATOM 765 N N . TRP A 1 94 ? 10.774 -5.685 -11.569 1.00 97.00 94 TRP A N 1
ATOM 766 C CA . TRP A 1 94 ? 11.923 -4.803 -11.414 1.00 97.00 94 TRP A CA 1
ATOM 767 C C . TRP A 1 94 ? 11.488 -3.345 -11.520 1.00 97.00 94 TRP A C 1
ATOM 769 O O . TRP A 1 94 ? 10.745 -2.981 -12.432 1.00 97.00 94 TRP A O 1
ATOM 779 N N . LEU A 1 95 ? 11.989 -2.509 -10.613 1.00 95.69 95 LEU A N 1
ATOM 780 C CA . LEU A 1 95 ? 11.699 -1.080 -10.572 1.00 95.69 95 LEU A CA 1
ATOM 781 C C . LEU A 1 95 ? 12.911 -0.253 -11.003 1.00 95.69 95 LEU A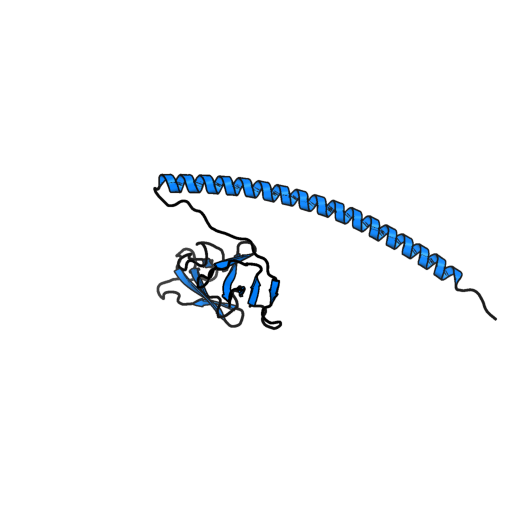 C 1
ATOM 783 O O . LEU A 1 95 ? 14.059 -0.583 -10.693 1.00 95.69 95 LEU A O 1
ATOM 787 N N . ASP A 1 96 ? 12.634 0.858 -11.674 1.00 92.69 96 ASP A N 1
ATOM 788 C CA . ASP A 1 96 ? 13.588 1.924 -11.951 1.00 92.69 96 ASP A CA 1
ATOM 789 C C . ASP A 1 96 ? 13.726 2.804 -10.706 1.00 92.69 96 ASP A C 1
ATOM 791 O O . ASP A 1 96 ? 13.086 3.849 -10.556 1.00 92.69 96 ASP A O 1
ATOM 795 N N . TRP A 1 97 ? 14.483 2.293 -9.734 1.00 88.56 97 TRP A N 1
ATOM 796 C CA . TRP A 1 97 ? 14.793 2.991 -8.494 1.00 88.56 97 TRP A CA 1
ATOM 797 C C . TRP A 1 97 ? 16.216 2.664 -8.039 1.00 88.56 97 TRP A C 1
ATOM 799 O O . TRP A 1 97 ? 16.485 1.653 -7.392 1.00 88.56 97 TRP A O 1
ATOM 809 N N . SER A 1 98 ? 17.142 3.556 -8.383 1.00 74.44 98 SER A N 1
ATOM 810 C CA . SER A 1 98 ? 18.586 3.367 -8.196 1.00 74.44 98 SER A CA 1
ATOM 811 C C . SER A 1 98 ? 19.074 3.477 -6.747 1.00 74.44 98 SER A C 1
ATOM 813 O O . SER A 1 98 ? 20.183 3.046 -6.446 1.00 74.44 98 SER A O 1
ATOM 815 N N . LYS A 1 99 ? 18.273 4.045 -5.836 1.00 78.94 99 LYS A N 1
ATOM 816 C CA . LYS A 1 99 ? 18.661 4.322 -4.440 1.00 78.94 99 LYS A CA 1
ATOM 817 C C . LYS A 1 99 ? 17.740 3.643 -3.425 1.00 78.94 99 LYS A C 1
ATOM 819 O O . LYS A 1 99 ? 17.348 4.263 -2.437 1.00 78.94 99 LYS A O 1
ATOM 824 N N . ILE A 1 100 ? 17.364 2.387 -3.667 1.00 83.19 100 ILE A N 1
ATOM 825 C CA . ILE A 1 100 ? 16.567 1.647 -2.686 1.00 83.19 100 ILE A CA 1
ATOM 826 C C . ILE A 1 100 ? 17.428 1.279 -1.458 1.00 83.19 100 ILE A C 1
ATOM 828 O O . ILE A 1 100 ? 18.466 0.625 -1.610 1.00 83.19 100 ILE A O 1
ATOM 832 N N . PRO A 1 101 ? 17.045 1.687 -0.234 1.00 83.38 101 PRO A N 1
ATOM 833 C CA . PRO A 1 101 ? 17.834 1.394 0.959 1.00 83.38 101 PRO A CA 1
ATOM 834 C C . PRO A 1 101 ? 17.928 -0.112 1.228 1.00 83.38 101 PRO A C 1
ATOM 836 O O . PRO A 1 101 ? 16.950 -0.846 1.078 1.00 83.38 101 PRO A O 1
ATOM 839 N N . VAL A 1 102 ? 19.098 -0.580 1.660 1.00 85.12 102 VAL A N 1
ATOM 840 C CA . VAL A 1 102 ? 19.275 -1.970 2.103 1.00 85.12 102 VAL A CA 1
ATOM 841 C C . VAL A 1 102 ? 18.580 -2.155 3.454 1.00 85.12 102 VAL A C 1
ATOM 843 O O . VAL A 1 102 ? 18.714 -1.316 4.341 1.00 85.12 102 VAL A O 1
ATOM 846 N N . GLY A 1 103 ? 17.822 -3.243 3.607 1.00 83.69 103 GLY A N 1
ATOM 847 C CA . GLY A 1 103 ? 17.166 -3.597 4.872 1.00 83.69 103 GLY A CA 1
ATOM 848 C C . GLY A 1 103 ? 15.941 -2.753 5.240 1.00 83.69 103 GLY A C 1
ATOM 849 O O . GLY A 1 103 ? 15.375 -2.960 6.310 1.00 83.69 103 GLY A O 1
ATOM 850 N N . LYS A 1 104 ? 15.504 -1.824 4.378 1.00 88.06 104 LYS A N 1
ATOM 851 C CA . LYS A 1 104 ? 14.289 -1.032 4.605 1.00 88.06 104 LYS A CA 1
ATOM 852 C C . LYS A 1 104 ? 13.347 -1.124 3.413 1.00 88.06 104 LYS A C 1
ATOM 854 O O . LYS A 1 104 ? 13.568 -0.485 2.385 1.00 88.06 104 LYS A O 1
ATOM 859 N N . ASN A 1 105 ? 12.283 -1.897 3.591 1.00 92.69 105 ASN A N 1
ATOM 860 C CA . ASN A 1 105 ? 11.221 -2.027 2.602 1.00 92.69 105 ASN A CA 1
ATOM 861 C C . ASN A 1 105 ? 10.419 -0.725 2.511 1.00 92.69 105 ASN A C 1
ATOM 863 O O . ASN A 1 105 ? 10.338 0.046 3.472 1.00 92.69 105 ASN A O 1
ATOM 867 N N . ARG A 1 106 ? 9.835 -0.467 1.342 1.00 93.88 106 ARG A N 1
ATOM 868 C CA . ARG A 1 106 ? 9.041 0.737 1.074 1.00 93.88 106 ARG A CA 1
ATOM 869 C C . ARG A 1 106 ? 7.697 0.366 0.485 1.00 93.88 106 ARG A C 1
ATOM 871 O O . ARG A 1 106 ? 7.635 -0.501 -0.376 1.00 93.88 106 ARG A O 1
ATOM 878 N N . GLY A 1 107 ? 6.641 1.029 0.929 1.00 94.88 107 GLY A N 1
ATOM 879 C CA . GLY A 1 107 ? 5.314 0.845 0.369 1.00 94.88 107 GLY A CA 1
ATOM 880 C C . GLY A 1 107 ? 5.244 1.325 -1.077 1.00 94.88 107 GLY A C 1
ATOM 881 O O . GLY A 1 107 ? 5.748 2.399 -1.409 1.00 94.88 107 GLY A O 1
ATOM 882 N N . LEU A 1 108 ? 4.617 0.527 -1.935 1.00 95.75 108 LEU A N 1
ATOM 883 C CA . LEU A 1 108 ? 4.256 0.909 -3.293 1.00 95.75 108 LEU A CA 1
ATOM 884 C C . LEU A 1 108 ? 2.780 1.277 -3.315 1.00 95.75 108 LEU A C 1
ATOM 886 O O . LEU A 1 108 ? 1.933 0.512 -2.854 1.00 95.75 108 LEU A O 1
ATOM 890 N N . ILE A 1 109 ? 2.485 2.451 -3.863 1.00 94.62 109 ILE A N 1
ATOM 891 C CA . ILE A 1 109 ? 1.130 2.982 -3.987 1.00 94.62 109 ILE A CA 1
ATOM 892 C C . ILE A 1 109 ? 0.854 3.192 -5.471 1.00 94.62 109 ILE A C 1
ATOM 894 O O . ILE A 1 109 ? 1.666 3.789 -6.181 1.00 94.62 109 ILE A O 1
ATOM 898 N N . TYR A 1 110 ? -0.292 2.711 -5.937 1.00 91.88 110 TYR A N 1
ATOM 899 C CA . TYR A 1 110 ? -0.765 2.895 -7.300 1.00 91.88 110 TYR A CA 1
ATOM 900 C C . TYR A 1 110 ? -2.223 3.345 -7.264 1.00 91.88 110 TYR A C 1
ATOM 902 O O . TYR A 1 110 ? -3.045 2.739 -6.587 1.00 91.88 110 TYR A O 1
ATOM 910 N N . GLN A 1 111 ? -2.534 4.445 -7.957 1.00 88.56 111 GLN A N 1
ATOM 911 C CA . GLN A 1 111 ? -3.890 5.016 -8.018 1.00 88.56 111 GLN A CA 1
ATOM 912 C C . GLN A 1 111 ? -4.544 5.253 -6.639 1.00 88.56 111 GLN A C 1
ATOM 914 O O . GLN A 1 111 ? -5.754 5.145 -6.491 1.00 88.56 111 GLN A O 1
ATOM 919 N N . GLY A 1 112 ? -3.742 5.590 -5.624 1.00 87.38 112 GLY A N 1
ATOM 920 C CA . GLY A 1 112 ? -4.228 5.854 -4.264 1.00 87.38 112 GLY A CA 1
ATOM 921 C C . GLY A 1 112 ? -4.408 4.613 -3.386 1.00 87.38 112 GLY A C 1
ATOM 922 O O . GLY A 1 112 ? -4.679 4.771 -2.202 1.00 87.38 112 GLY A O 1
ATOM 923 N N . TYR A 1 113 ? -4.188 3.410 -3.918 1.00 94.50 113 TYR A N 1
ATOM 924 C CA . TYR A 1 113 ? -4.234 2.156 -3.168 1.00 94.50 113 TYR A CA 1
ATOM 925 C C . TYR A 1 113 ? -2.839 1.567 -2.994 1.00 94.50 113 TYR A C 1
ATOM 927 O O . TYR A 1 113 ? -1.925 1.811 -3.786 1.00 94.50 113 TYR A O 1
ATOM 935 N N . THR A 1 114 ? -2.667 0.763 -1.953 1.00 95.94 114 THR A N 1
ATOM 936 C CA . THR A 1 114 ? -1.469 -0.069 -1.820 1.00 95.94 114 THR A CA 1
ATOM 937 C C . THR A 1 114 ? -1.388 -1.065 -2.980 1.00 95.94 114 THR A C 1
ATOM 939 O O . THR A 1 114 ? -2.371 -1.705 -3.329 1.00 95.94 114 THR A O 1
ATOM 942 N N . ALA A 1 115 ? -0.212 -1.177 -3.595 1.00 95.56 115 ALA A N 1
ATOM 943 C CA . ALA A 1 115 ? 0.057 -2.109 -4.695 1.00 95.56 115 ALA A CA 1
ATOM 944 C C . ALA A 1 115 ? 0.994 -3.251 -4.270 1.00 95.56 115 ALA A C 1
ATOM 946 O O . ALA A 1 115 ? 0.992 -4.331 -4.861 1.00 95.56 115 ALA A O 1
ATOM 947 N N . GLY A 1 116 ? 1.809 -3.016 -3.238 1.00 95.56 116 GLY A N 1
ATOM 948 C CA . GLY A 1 116 ? 2.776 -3.978 -2.722 1.00 95.56 116 GLY A CA 1
ATOM 949 C C . GLY A 1 116 ? 3.920 -3.299 -1.981 1.00 95.56 116 GLY A C 1
ATOM 950 O O . GLY A 1 116 ? 3.802 -2.153 -1.552 1.00 95.56 116 GLY A O 1
ATOM 951 N N . ILE A 1 117 ? 5.051 -3.983 -1.870 1.00 96.12 117 ILE A N 1
ATOM 952 C CA . ILE A 1 117 ? 6.262 -3.457 -1.236 1.00 96.12 117 ILE A CA 1
ATOM 953 C C . ILE A 1 117 ? 7.442 -3.491 -2.206 1.00 96.12 117 ILE A C 1
ATOM 955 O O . ILE A 1 117 ? 7.583 -4.402 -3.015 1.00 96.12 117 ILE A O 1
ATOM 959 N N . ALA A 1 118 ? 8.318 -2.500 -2.119 1.00 95.94 118 ALA A N 1
ATOM 960 C CA . ALA A 1 118 ? 9.610 -2.487 -2.778 1.00 95.94 118 ALA A CA 1
ATOM 961 C C . ALA A 1 118 ? 10.686 -2.954 -1.800 1.00 95.94 118 ALA A C 1
ATOM 963 O O . ALA A 1 118 ? 10.794 -2.433 -0.685 1.00 95.94 118 ALA A O 1
ATOM 964 N N . ILE A 1 119 ? 11.503 -3.904 -2.244 1.00 95.56 119 ILE A N 1
ATOM 965 C CA . ILE A 1 119 ? 12.621 -4.456 -1.486 1.00 95.56 119 ILE A CA 1
ATOM 966 C C . ILE A 1 119 ? 13.926 -4.289 -2.256 1.00 95.56 119 ILE A C 1
ATOM 968 O O . ILE A 1 119 ? 13.957 -4.313 -3.490 1.00 95.56 119 ILE A O 1
ATOM 972 N N . ASN A 1 120 ? 15.028 -4.143 -1.525 1.00 95.19 120 ASN A N 1
ATOM 973 C CA . ASN A 1 120 ? 16.355 -4.219 -2.119 1.00 95.19 120 ASN A CA 1
ATOM 974 C C . ASN A 1 120 ? 16.725 -5.697 -2.314 1.00 95.19 120 ASN A C 1
ATOM 976 O O . ASN A 1 120 ? 16.980 -6.416 -1.347 1.00 95.19 120 ASN A O 1
ATOM 980 N N . LYS A 1 121 ? 16.756 -6.149 -3.569 1.00 94.31 121 LYS A N 1
ATOM 981 C CA . LYS A 1 121 ? 17.235 -7.476 -3.955 1.00 94.31 121 LYS A CA 1
ATOM 982 C C . LYS A 1 121 ? 18.574 -7.320 -4.668 1.00 94.31 121 LYS A C 1
ATOM 984 O O . LYS A 1 121 ? 18.620 -6.917 -5.826 1.00 94.31 121 LYS A O 1
ATOM 989 N N . ASN A 1 122 ? 19.664 -7.648 -3.975 1.00 91.44 122 ASN A N 1
ATOM 990 C CA . ASN A 1 122 ? 21.033 -7.606 -4.509 1.00 91.44 122 ASN A CA 1
ATOM 991 C C . ASN A 1 122 ? 21.417 -6.239 -5.113 1.00 91.44 122 ASN A C 1
ATOM 993 O O . ASN A 1 122 ? 21.997 -6.169 -6.192 1.00 91.44 122 ASN A O 1
ATOM 997 N N . GLY A 1 123 ? 21.050 -5.142 -4.447 1.00 91.12 123 GLY A N 1
ATOM 998 C CA . GLY A 1 123 ? 21.331 -3.781 -4.911 1.00 91.12 123 GLY A CA 1
ATOM 999 C C . GLY A 1 123 ? 20.331 -3.237 -5.934 1.00 91.12 123 GLY A C 1
ATOM 1000 O O . GLY A 1 123 ? 20.456 -2.084 -6.337 1.00 91.12 123 GLY A O 1
ATOM 1001 N N . ARG A 1 124 ? 19.322 -4.021 -6.334 1.00 93.19 124 ARG A N 1
ATOM 1002 C CA . ARG A 1 124 ? 18.280 -3.606 -7.280 1.00 93.19 124 ARG A CA 1
ATOM 1003 C C . ARG A 1 124 ? 16.912 -3.550 -6.608 1.00 93.19 124 ARG A C 1
ATOM 1005 O O . ARG A 1 124 ? 16.571 -4.407 -5.795 1.00 93.19 124 ARG A O 1
ATOM 1012 N N . ALA A 1 125 ? 16.115 -2.548 -6.962 1.00 95.44 125 ALA A N 1
ATOM 1013 C CA . ALA A 1 125 ? 14.753 -2.415 -6.465 1.00 95.44 125 ALA A CA 1
ATOM 1014 C C . ALA A 1 125 ? 13.820 -3.427 -7.133 1.00 95.44 125 ALA A C 1
ATOM 1016 O O . ALA A 1 125 ? 13.631 -3.402 -8.350 1.00 95.44 125 ALA A O 1
ATOM 1017 N N . MET A 1 126 ? 13.227 -4.296 -6.322 1.00 96.56 126 MET A N 1
ATOM 1018 C CA . MET A 1 126 ? 12.237 -5.276 -6.749 1.00 96.56 126 MET A CA 1
ATOM 1019 C C . MET A 1 126 ? 10.911 -4.987 -6.052 1.00 96.56 126 MET A C 1
ATOM 1021 O O . MET A 1 126 ? 10.875 -4.857 -4.831 1.00 96.56 126 MET A O 1
ATOM 1025 N N . ALA A 1 127 ? 9.829 -4.894 -6.814 1.00 97.06 127 ALA A N 1
ATOM 1026 C CA . ALA A 1 127 ? 8.478 -4.897 -6.283 1.00 97.06 127 ALA A CA 1
ATOM 1027 C C . ALA A 1 127 ? 8.034 -6.331 -5.999 1.00 97.06 127 ALA A C 1
ATOM 1029 O O . ALA A 1 127 ? 8.177 -7.206 -6.854 1.00 97.06 127 ALA A O 1
ATOM 1030 N N . LEU A 1 128 ? 7.448 -6.527 -4.827 1.00 96.38 128 LEU A N 1
ATOM 1031 C CA . LEU A 1 128 ? 6.611 -7.659 -4.467 1.00 96.38 128 LEU A CA 1
ATOM 1032 C C . LEU A 1 128 ? 5.181 -7.127 -4.383 1.00 96.38 128 LEU A C 1
ATOM 1034 O O . LEU A 1 128 ? 4.879 -6.307 -3.515 1.00 96.38 128 LEU A O 1
ATOM 1038 N N . LEU A 1 129 ? 4.323 -7.523 -5.316 1.00 96.06 129 LEU A N 1
ATOM 1039 C CA . LEU A 1 129 ? 2.919 -7.118 -5.331 1.00 96.06 129 LEU A CA 1
ATOM 1040 C C . LEU A 1 129 ? 2.134 -7.866 -4.247 1.00 96.06 129 LEU A C 1
ATOM 1042 O O . LEU A 1 129 ? 2.549 -8.932 -3.806 1.00 96.06 129 LEU A O 1
ATOM 1046 N N . GLN A 1 130 ? 0.984 -7.334 -3.832 1.00 93.94 130 GLN A N 1
ATOM 1047 C CA . GLN A 1 130 ? 0.232 -7.831 -2.664 1.00 93.94 130 GLN A CA 1
ATOM 1048 C C . GLN A 1 130 ? -0.162 -9.314 -2.693 1.00 93.94 130 GLN A C 1
ATOM 1050 O O . GLN A 1 130 ? -0.353 -9.903 -1.635 1.00 93.94 130 GLN A O 1
ATOM 1055 N N . GLY A 1 131 ? -0.290 -9.925 -3.873 1.00 92.56 131 GLY A N 1
ATOM 1056 C CA . GLY A 1 131 ? -0.564 -11.362 -3.994 1.00 92.56 131 GLY A CA 1
ATOM 1057 C C . GLY A 1 131 ? 0.659 -12.256 -3.751 1.00 92.56 131 GLY A C 1
ATOM 1058 O O . GLY A 1 131 ? 0.544 -13.484 -3.784 1.00 92.56 131 GLY A O 1
ATOM 1059 N N . ASP A 1 132 ? 1.848 -11.672 -3.596 1.00 94.88 132 ASP A N 1
ATOM 1060 C CA . ASP A 1 132 ? 3.074 -12.393 -3.273 1.00 94.88 132 ASP A CA 1
ATOM 1061 C C . ASP A 1 132 ? 3.116 -12.747 -1.784 1.00 94.88 132 ASP A C 1
ATOM 1063 O O . ASP A 1 132 ? 2.809 -11.922 -0.926 1.00 94.88 132 ASP A O 1
ATOM 1067 N N . ASP A 1 133 ? 3.536 -13.967 -1.467 1.00 94.25 133 ASP A N 1
ATOM 1068 C CA . ASP A 1 133 ? 3.624 -14.474 -0.093 1.00 94.25 133 ASP A CA 1
ATOM 1069 C C . ASP A 1 133 ? 4.674 -13.741 0.750 1.00 94.25 133 ASP A C 1
ATOM 1071 O O . ASP A 1 133 ? 4.576 -13.702 1.982 1.00 94.25 133 ASP A O 1
ATOM 1075 N N . GLN A 1 134 ? 5.647 -13.110 0.087 1.00 94.06 134 GLN A N 1
ATOM 1076 C CA . GLN A 1 134 ? 6.657 -12.260 0.709 1.00 94.06 134 GLN A CA 1
ATOM 1077 C C . GLN A 1 134 ? 6.207 -10.795 0.845 1.00 94.06 134 GLN A C 1
ATOM 1079 O O . GLN A 1 134 ? 6.898 -10.006 1.495 1.00 94.06 134 GLN A O 1
ATOM 1084 N N . CYS A 1 135 ? 5.065 -10.405 0.266 1.00 95.12 135 CYS A N 1
ATOM 1085 C CA . CYS A 1 135 ? 4.498 -9.072 0.449 1.00 95.12 135 CYS A CA 1
ATOM 1086 C C . CYS A 1 135 ? 3.720 -9.004 1.770 1.00 95.12 135 CYS A C 1
ATOM 1088 O O . CYS A 1 135 ? 2.528 -9.306 1.819 1.00 95.12 135 CYS A O 1
ATOM 1090 N N . VAL A 1 136 ? 4.403 -8.581 2.837 1.00 95.38 136 VAL A N 1
ATOM 1091 C CA . VAL A 1 136 ? 3.832 -8.484 4.188 1.00 95.38 136 VAL A CA 1
ATOM 1092 C C . VAL A 1 136 ? 3.976 -7.075 4.746 1.00 95.38 136 VAL A C 1
ATOM 1094 O O . VAL A 1 136 ? 5.065 -6.500 4.715 1.00 95.38 136 VAL A O 1
ATOM 1097 N N . PHE A 1 137 ? 2.878 -6.528 5.266 1.00 96.50 137 PHE A N 1
ATOM 1098 C CA . PHE A 1 137 ? 2.846 -5.234 5.950 1.00 96.50 137 PHE A CA 1
ATOM 1099 C C . PHE A 1 137 ? 1.634 -5.121 6.886 1.00 96.50 137 PHE A C 1
ATOM 1101 O O . PHE A 1 137 ? 0.682 -5.896 6.820 1.00 96.50 137 PHE A O 1
ATOM 1108 N N . SER A 1 138 ? 1.690 -4.154 7.789 1.00 97.31 138 SER A N 1
ATOM 1109 C CA . SER A 1 138 ? 0.752 -3.942 8.888 1.00 97.31 138 SER A CA 1
ATOM 1110 C C . SER A 1 138 ? -0.445 -3.079 8.497 1.00 97.31 138 SER A C 1
ATOM 1112 O O . SER A 1 138 ? -0.314 -2.036 7.848 1.00 97.31 138 SER A O 1
ATOM 1114 N N . VAL A 1 139 ? -1.625 -3.495 8.952 1.00 97.81 139 VAL A N 1
ATOM 1115 C CA . VAL A 1 139 ? -2.909 -2.862 8.635 1.00 97.81 139 VAL A CA 1
ATOM 1116 C C . VAL A 1 139 ? -3.799 -2.694 9.858 1.00 97.81 139 VAL A C 1
ATOM 1118 O O . VAL A 1 139 ? -3.640 -3.378 10.869 1.00 97.81 139 VAL A O 1
ATOM 1121 N N . TYR A 1 140 ? -4.754 -1.784 9.724 1.00 97.81 140 TYR A N 1
ATOM 1122 C CA . TYR A 1 140 ? -5.925 -1.650 10.567 1.00 97.81 140 TYR A CA 1
ATOM 1123 C C . TYR A 1 140 ? -7.175 -2.053 9.790 1.00 97.81 140 TYR A C 1
ATOM 1125 O O . TYR A 1 140 ? -7.294 -1.756 8.602 1.00 97.81 140 TYR A O 1
ATOM 1133 N N . ILE A 1 141 ? -8.101 -2.712 10.480 1.00 97.81 141 ILE A N 1
ATOM 1134 C CA . ILE A 1 141 ? -9.367 -3.188 9.925 1.00 97.81 141 ILE A CA 1
ATOM 1135 C C . ILE A 1 141 ? -10.516 -2.458 10.615 1.00 97.81 141 ILE A C 1
ATOM 1137 O O . ILE A 1 141 ? -10.600 -2.436 11.851 1.00 97.81 141 ILE A O 1
ATOM 1141 N N . GLY A 1 142 ? -11.404 -1.889 9.806 1.00 95.81 142 GLY A N 1
ATOM 1142 C CA . GLY A 1 142 ? -12.639 -1.254 10.232 1.00 95.81 142 GLY A CA 1
ATOM 1143 C C . GLY A 1 142 ? -12.441 -0.026 11.123 1.00 95.81 142 GLY A C 1
ATOM 1144 O O . GLY A 1 142 ? -11.337 0.439 11.417 1.00 95.81 142 GLY A O 1
ATOM 1145 N N . LYS A 1 143 ? -13.564 0.506 11.610 1.00 93.31 143 LYS A N 1
ATOM 1146 C CA . LYS A 1 143 ? -13.589 1.731 12.433 1.00 93.31 143 LYS A CA 1
ATOM 1147 C C . LYS A 1 143 ? -12.911 1.565 13.792 1.00 93.31 143 LYS A C 1
ATOM 1149 O O . LYS A 1 143 ? -12.433 2.542 14.359 1.00 93.31 143 LYS A O 1
ATOM 1154 N N . SER A 1 144 ? -12.879 0.341 14.319 1.00 93.00 144 SER A N 1
ATOM 1155 C CA . SER A 1 144 ? -12.217 0.016 15.587 1.00 93.00 144 SER A CA 1
ATOM 1156 C C . SER A 1 144 ? -10.690 -0.034 15.468 1.00 93.00 144 SER A C 1
ATOM 1158 O O . SER A 1 144 ? -10.024 -0.197 16.488 1.00 93.00 144 SER A O 1
ATOM 1160 N N . LYS A 1 145 ? -10.144 0.108 14.247 1.00 95.31 145 LYS A N 1
ATOM 1161 C CA . LYS A 1 145 ? -8.717 -0.010 13.931 1.00 95.31 145 LYS A CA 1
ATOM 1162 C C . LYS A 1 145 ? -8.107 -1.283 14.524 1.00 95.31 145 LYS A C 1
ATOM 1164 O O . LYS A 1 145 ? -7.066 -1.253 15.179 1.00 95.31 145 LYS A O 1
ATOM 1169 N N . ALA A 1 146 ? -8.768 -2.418 14.304 1.00 97.00 146 ALA A N 1
ATOM 1170 C CA . ALA A 1 146 ? -8.245 -3.705 14.741 1.00 97.00 146 ALA A CA 1
ATOM 1171 C C . ALA A 1 146 ? -6.933 -4.011 13.993 1.00 97.00 146 ALA A C 1
ATOM 1173 O O . ALA A 1 146 ? -6.933 -3.968 12.762 1.00 97.00 146 ALA A O 1
ATOM 1174 N N . PRO A 1 147 ? -5.814 -4.291 14.684 1.00 97.00 147 PRO A N 1
ATOM 1175 C CA . PRO A 1 147 ? -4.534 -4.507 14.021 1.00 97.00 147 PRO A CA 1
ATOM 1176 C C . PRO A 1 147 ? -4.484 -5.870 13.320 1.00 97.00 147 PRO A C 1
ATOM 1178 O O . PRO A 1 147 ? -5.083 -6.842 13.780 1.00 97.00 147 PRO A O 1
ATOM 1181 N N . GLY A 1 148 ? -3.713 -5.950 12.239 1.00 96.69 148 GLY A N 1
ATOM 1182 C CA . GLY A 1 148 ? -3.423 -7.191 11.525 1.00 96.69 148 GLY A CA 1
ATOM 1183 C C . GLY A 1 148 ? -2.211 -7.065 10.601 1.00 96.69 148 GLY A C 1
ATOM 1184 O O . GLY A 1 148 ? -1.637 -5.986 10.444 1.00 96.69 148 GLY A O 1
ATOM 1185 N N . LEU A 1 149 ? -1.821 -8.179 9.981 1.00 96.75 149 LEU A N 1
ATOM 1186 C CA . LEU A 1 149 ? -0.789 -8.222 8.941 1.00 96.75 149 LEU A CA 1
ATOM 1187 C C . LEU A 1 149 ? -1.401 -8.713 7.631 1.00 96.75 149 LEU A C 1
ATOM 1189 O O . LEU A 1 149 ? -1.971 -9.800 7.587 1.00 96.75 149 LEU A O 1
ATOM 1193 N N . ILE A 1 150 ? -1.257 -7.934 6.566 1.00 95.69 150 ILE A N 1
ATOM 1194 C CA . ILE A 1 150 ? -1.542 -8.379 5.202 1.00 95.69 150 ILE A CA 1
ATOM 1195 C C . ILE A 1 150 ? -0.464 -9.369 4.773 1.00 95.69 150 ILE A C 1
ATOM 1197 O O . ILE A 1 150 ? 0.718 -9.133 5.012 1.00 95.69 150 ILE A O 1
ATOM 1201 N N . GLN A 1 151 ? -0.872 -10.441 4.102 1.00 95.56 151 GLN A N 1
ATOM 1202 C CA . GLN A 1 151 ? 0.013 -11.348 3.385 1.00 95.56 151 GLN A CA 1
ATOM 1203 C C . GLN A 1 151 ? -0.683 -11.877 2.124 1.00 95.56 151 GLN A C 1
ATOM 1205 O O . GLN A 1 151 ? -1.879 -12.179 2.153 1.00 95.56 151 GLN A O 1
ATOM 1210 N N . GLY A 1 152 ? 0.068 -12.015 1.031 1.00 90.50 152 GLY A N 1
ATOM 1211 C CA . GLY A 1 152 ? -0.401 -12.724 -0.156 1.00 90.50 152 GLY A CA 1
ATOM 1212 C C . GLY A 1 152 ? -0.499 -14.234 0.081 1.00 90.50 152 GLY A C 1
ATOM 1213 O O . GLY A 1 152 ? 0.407 -14.847 0.639 1.00 90.50 152 GLY A O 1
ATOM 1214 N N . GLU A 1 153 ? -1.592 -14.858 -0.345 1.00 88.50 153 GLU A N 1
ATOM 1215 C CA . GLU A 1 153 ? -1.811 -16.302 -0.221 1.00 88.50 153 GLU A CA 1
ATOM 1216 C C . GLU A 1 153 ? -2.628 -16.808 -1.413 1.00 88.50 153 GLU A C 1
ATOM 1218 O O . GLU A 1 153 ? -3.758 -16.371 -1.637 1.00 88.50 153 GLU A O 1
ATOM 1223 N N . ASP A 1 154 ? -2.040 -17.698 -2.218 1.00 84.56 154 ASP A N 1
ATOM 1224 C CA . ASP A 1 154 ? -2.656 -18.272 -3.426 1.00 84.56 154 ASP A CA 1
ATOM 1225 C C . ASP A 1 154 ? -3.259 -17.231 -4.385 1.00 84.56 154 ASP A C 1
ATOM 1227 O O . ASP A 1 154 ? -4.361 -17.390 -4.910 1.00 84.56 154 ASP A O 1
ATOM 1231 N N . GLY A 1 155 ? -2.553 -16.114 -4.589 1.00 77.75 155 GLY A N 1
ATOM 1232 C CA . GLY A 1 155 ? -3.011 -15.026 -5.461 1.00 77.75 155 GLY A CA 1
ATOM 1233 C C . GLY A 1 155 ? -4.129 -14.163 -4.866 1.00 77.75 155 GLY A C 1
ATOM 1234 O O . GLY A 1 155 ? -4.634 -13.275 -5.549 1.00 77.75 155 GLY A O 1
ATOM 1235 N N . ARG A 1 156 ? -4.497 -14.387 -3.602 1.00 86.38 156 ARG A N 1
ATOM 1236 C CA . ARG A 1 156 ? -5.403 -13.542 -2.818 1.00 86.38 156 ARG A CA 1
ATOM 1237 C C . ARG A 1 156 ? -4.620 -12.769 -1.768 1.00 86.38 156 ARG A C 1
ATOM 1239 O O . ARG A 1 156 ? -3.464 -13.070 -1.485 1.00 86.38 156 ARG A O 1
ATOM 1246 N N . ILE A 1 157 ? -5.272 -11.777 -1.184 1.00 91.88 157 ILE A N 1
ATOM 1247 C CA . ILE A 1 157 ? -4.738 -10.991 -0.079 1.00 91.88 157 ILE A CA 1
ATOM 1248 C C . ILE A 1 157 ? -5.491 -11.416 1.179 1.00 91.88 157 ILE A C 1
ATOM 1250 O O . ILE A 1 157 ? -6.721 -11.443 1.180 1.00 91.88 157 ILE A O 1
ATOM 1254 N N . VAL A 1 158 ? -4.765 -11.773 2.235 1.00 95.25 158 VAL A N 1
ATOM 1255 C CA . VAL A 1 158 ? -5.345 -12.247 3.495 1.00 95.25 158 VAL A CA 1
ATOM 1256 C C . VAL A 1 158 ? -4.808 -11.403 4.641 1.00 95.25 158 VAL A C 1
ATOM 1258 O O . VAL A 1 158 ? -3.607 -11.145 4.719 1.00 95.25 158 VAL A O 1
ATOM 1261 N N . VAL A 1 159 ? -5.689 -10.996 5.558 1.00 95.75 159 VAL A N 1
ATOM 1262 C CA . VAL A 1 159 ? -5.272 -10.373 6.817 1.00 95.75 159 VAL A CA 1
ATOM 1263 C C . VAL A 1 159 ? -5.131 -11.447 7.889 1.00 95.75 159 VAL A C 1
ATOM 1265 O O . VAL A 1 159 ? -6.081 -12.157 8.217 1.00 95.75 159 VAL A O 1
ATOM 1268 N N . LYS A 1 160 ? -3.927 -11.568 8.439 1.00 95.25 160 LYS A N 1
ATOM 1269 C CA . LYS A 1 160 ? -3.551 -12.533 9.473 1.00 95.25 160 LYS A CA 1
ATOM 1270 C C . LYS A 1 160 ? -3.297 -11.836 10.805 1.00 95.25 160 LYS A C 1
ATOM 1272 O O . LYS A 1 160 ? -3.128 -10.620 10.876 1.00 95.25 160 LYS A O 1
ATOM 1277 N N . PHE A 1 161 ? -3.239 -12.645 11.864 1.00 95.62 161 PHE A N 1
ATOM 1278 C CA . PHE A 1 161 ? -2.911 -12.214 13.230 1.00 95.62 161 PHE A CA 1
ATOM 1279 C C . PHE A 1 161 ? -3.872 -11.168 13.816 1.00 95.62 161 PHE A C 1
ATOM 1281 O O . PHE A 1 161 ? -3.483 -10.362 14.658 1.00 95.62 161 PHE A O 1
ATOM 1288 N N . ILE A 1 162 ? -5.140 -11.218 13.402 1.00 96.44 162 ILE A N 1
ATOM 1289 C CA . ILE A 1 162 ? -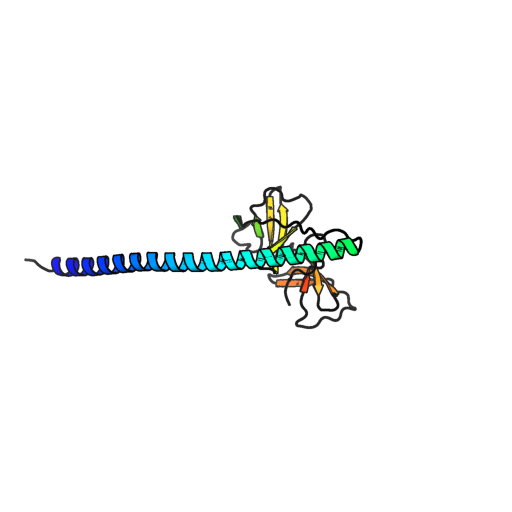6.203 -10.393 13.977 1.00 96.44 162 ILE A CA 1
ATOM 1290 C C . ILE A 1 162 ? -6.430 -10.834 15.434 1.00 96.44 162 ILE A C 1
ATOM 1292 O O . ILE A 1 162 ? -6.646 -12.028 15.684 1.00 96.44 162 ILE A O 1
ATOM 1296 N N . PRO A 1 163 ? -6.390 -9.919 16.419 1.00 95.44 163 PRO A N 1
ATOM 1297 C CA . PRO A 1 163 ? -6.644 -10.270 17.807 1.00 95.44 163 PRO A CA 1
ATOM 1298 C C . PRO A 1 163 ? -8.050 -10.838 18.016 1.00 95.44 163 PRO A C 1
ATOM 1300 O O . PRO A 1 163 ? -9.026 -10.310 17.493 1.00 95.44 163 PRO A O 1
ATOM 1303 N N . LYS A 1 164 ? -8.184 -11.862 18.868 1.00 94.69 164 LYS A N 1
ATOM 1304 C CA . LYS A 1 164 ? -9.474 -12.538 19.126 1.00 94.69 164 LYS A CA 1
ATOM 1305 C C . LYS A 1 164 ? -10.574 -11.625 19.684 1.00 94.69 164 LYS A C 1
ATOM 1307 O O . LYS A 1 164 ? -11.746 -11.965 19.590 1.00 94.69 164 LYS A O 1
ATOM 1312 N N . TRP A 1 165 ? -10.205 -10.506 20.306 1.00 94.12 165 TRP A N 1
ATOM 1313 C CA . TRP A 1 165 ? -11.154 -9.527 20.840 1.00 94.12 165 TRP A CA 1
ATOM 1314 C C . TRP A 1 165 ? -11.743 -8.614 19.756 1.00 94.12 165 TRP A C 1
ATOM 1316 O O . TRP A 1 165 ? -12.750 -7.950 20.004 1.00 94.12 165 TRP A O 1
ATOM 1326 N N . ALA A 1 166 ? -11.121 -8.547 18.576 1.00 94.44 166 ALA A N 1
ATOM 1327 C CA . ALA A 1 166 ? -11.552 -7.664 17.509 1.00 94.44 166 ALA A CA 1
ATOM 1328 C C . ALA A 1 166 ? -12.834 -8.194 16.860 1.00 94.44 166 ALA A C 1
ATOM 1330 O O . ALA A 1 166 ? -12.911 -9.346 16.435 1.00 94.44 166 ALA A O 1
ATOM 1331 N N . LYS A 1 167 ? -13.843 -7.327 16.763 1.00 93.31 167 LYS A N 1
ATOM 1332 C CA . LYS A 1 167 ? -15.055 -7.592 15.986 1.00 93.31 167 LYS A CA 1
ATOM 1333 C C . LYS A 1 167 ? -14.843 -7.056 14.577 1.00 93.31 167 LYS A C 1
ATOM 1335 O O . LYS A 1 167 ? -14.717 -5.844 14.423 1.00 93.31 167 LYS A O 1
ATOM 1340 N N . ILE A 1 168 ? -14.802 -7.960 13.604 1.00 94.94 168 ILE A N 1
ATOM 1341 C CA . ILE A 1 168 ? -14.650 -7.653 12.179 1.00 94.94 168 ILE A CA 1
ATOM 1342 C C . ILE A 1 168 ? -15.943 -8.031 11.463 1.00 94.94 168 ILE A C 1
ATOM 1344 O O . ILE A 1 168 ? -16.501 -9.099 11.724 1.00 94.94 168 ILE A O 1
ATOM 1348 N N . ASN A 1 169 ? -16.402 -7.171 10.563 1.00 95.38 169 ASN A N 1
ATOM 1349 C CA . ASN A 1 169 ? -17.592 -7.378 9.751 1.00 95.38 169 ASN A CA 1
ATOM 1350 C C . ASN A 1 169 ? -17.230 -7.337 8.265 1.00 95.38 169 ASN A C 1
ATOM 1352 O O . ASN A 1 169 ? -16.283 -6.672 7.851 1.00 95.38 169 ASN A O 1
ATOM 1356 N N . THR A 1 170 ? -18.018 -8.021 7.440 1.00 95.75 170 THR A N 1
ATOM 1357 C CA . THR A 1 170 ? -17.922 -7.866 5.986 1.00 95.75 170 THR A CA 1
ATOM 1358 C C . THR A 1 170 ? -18.206 -6.415 5.606 1.00 95.75 170 THR A C 1
ATOM 1360 O O . THR A 1 170 ? -19.207 -5.851 6.048 1.00 95.75 170 THR A O 1
ATOM 1363 N N . GLY A 1 171 ? -17.344 -5.828 4.775 1.00 95.25 171 GLY A N 1
ATOM 1364 C CA . GLY A 1 171 ? -17.441 -4.418 4.403 1.00 95.25 171 GLY A CA 1
ATOM 1365 C C . GLY A 1 171 ? -16.568 -3.485 5.245 1.00 95.25 171 GLY A C 1
ATOM 1366 O O . GLY A 1 171 ? -16.568 -2.283 4.987 1.00 95.25 171 GLY A O 1
ATOM 1367 N N . ASP A 1 172 ? -15.844 -4.002 6.243 1.00 97.25 172 ASP A N 1
ATOM 1368 C CA . ASP A 1 172 ? -14.877 -3.201 6.990 1.00 97.25 172 ASP A CA 1
ATOM 1369 C C . ASP A 1 172 ? -13.681 -2.832 6.103 1.00 97.25 172 ASP A C 1
ATOM 1371 O O . ASP A 1 172 ? -12.962 -3.691 5.604 1.00 97.25 172 ASP A O 1
ATOM 1375 N N . GLU A 1 173 ? -13.435 -1.532 5.955 1.00 96.81 173 GLU A N 1
ATOM 1376 C CA . GLU A 1 173 ? -12.281 -1.032 5.210 1.00 96.81 173 GLU A CA 1
ATOM 1377 C C . GLU A 1 173 ? -10.962 -1.446 5.869 1.00 96.81 173 GLU A C 1
ATOM 1379 O O . GLU A 1 173 ? -10.809 -1.418 7.095 1.00 96.81 173 GLU A O 1
ATOM 1384 N N . ILE A 1 174 ? -9.980 -1.771 5.034 1.00 97.56 174 ILE A N 1
ATOM 1385 C CA . ILE A 1 174 ? -8.627 -2.118 5.451 1.00 97.56 174 ILE A CA 1
ATOM 1386 C C . ILE A 1 174 ? -7.690 -0.999 5.016 1.00 97.56 174 ILE A C 1
ATOM 1388 O O . ILE A 1 174 ? -7.582 -0.673 3.829 1.00 97.56 174 ILE A O 1
ATOM 1392 N N . LEU A 1 175 ? -6.975 -0.440 5.986 1.00 97.50 175 LEU A N 1
ATOM 1393 C CA . LEU A 1 175 ? -6.041 0.663 5.799 1.00 97.50 175 LEU A CA 1
ATOM 1394 C C . LEU A 1 175 ? -4.659 0.286 6.335 1.00 97.50 175 LEU A C 1
ATOM 1396 O O . LEU A 1 175 ? -4.542 -0.493 7.277 1.00 97.50 175 LEU A O 1
ATOM 1400 N N . THR A 1 176 ? -3.588 0.850 5.785 1.00 97.19 176 THR A N 1
ATOM 1401 C CA . THR A 1 176 ? -2.241 0.674 6.350 1.00 97.19 176 THR A CA 1
ATOM 1402 C C . THR A 1 176 ? -2.148 1.256 7.759 1.00 97.19 176 THR A C 1
ATOM 1404 O O . THR A 1 176 ? -2.684 2.325 8.043 1.00 97.19 176 THR A O 1
ATOM 1407 N N . SER A 1 177 ? -1.444 0.566 8.660 1.00 95.50 177 SER A N 1
ATOM 1408 C CA . SER A 1 177 ? -1.340 1.006 10.060 1.00 95.50 177 SER A CA 1
ATOM 1409 C C . SER A 1 177 ? -0.242 2.046 10.303 1.00 95.50 177 SER A C 1
ATOM 1411 O O . SER A 1 177 ? -0.301 2.813 11.261 1.00 95.50 177 SER A O 1
ATOM 1413 N N . GLY A 1 178 ? 0.793 2.036 9.456 1.00 90.94 178 GLY A N 1
ATOM 1414 C CA . GLY A 1 178 ? 2.007 2.834 9.627 1.00 90.94 178 GLY A CA 1
ATOM 1415 C C . GLY A 1 178 ? 2.968 2.355 10.727 1.00 90.94 178 GLY A C 1
ATOM 1416 O O . GLY A 1 178 ? 3.990 3.000 10.944 1.00 90.94 178 GLY A O 1
ATOM 1417 N N . LEU A 1 179 ? 2.689 1.236 11.409 1.00 90.19 179 LEU A N 1
ATOM 1418 C CA . LEU A 1 179 ? 3.489 0.750 12.546 1.00 90.19 179 LEU A CA 1
ATOM 1419 C C . LEU A 1 179 ? 4.833 0.113 12.148 1.00 90.19 179 LEU A C 1
ATOM 1421 O O . LEU A 1 179 ? 5.744 0.033 12.968 1.00 90.19 179 LEU A O 1
ATOM 1425 N N . ASP A 1 180 ? 4.970 -0.347 10.905 1.00 90.50 180 ASP A N 1
ATOM 1426 C CA . ASP A 1 180 ? 6.140 -1.089 10.408 1.00 90.50 180 ASP A CA 1
ATOM 1427 C C . ASP A 1 180 ? 7.132 -0.245 9.588 1.00 90.50 180 ASP A C 1
ATOM 1429 O O . ASP A 1 180 ? 8.117 -0.772 9.067 1.00 90.50 180 ASP A O 1
ATOM 1433 N N . ASN A 1 181 ? 6.895 1.066 9.467 1.00 88.94 181 ASN A N 1
ATOM 1434 C CA . ASN A 1 181 ? 7.680 1.995 8.645 1.00 88.94 181 ASN A CA 1
ATOM 1435 C C . ASN A 1 181 ? 7.758 1.649 7.139 1.00 88.94 181 ASN A C 1
ATOM 1437 O O . ASN A 1 181 ? 8.644 2.168 6.442 1.00 88.94 181 ASN A O 1
ATOM 1441 N N . ILE A 1 182 ? 6.852 0.808 6.626 1.00 93.06 182 ILE A N 1
ATOM 1442 C CA . ILE A 1 182 ? 6.736 0.496 5.195 1.00 93.06 182 ILE A CA 1
ATOM 1443 C C . ILE A 1 182 ? 5.828 1.521 4.514 1.00 93.06 182 ILE A C 1
ATOM 1445 O O . ILE A 1 182 ? 6.224 2.126 3.513 1.00 93.06 182 ILE A O 1
ATOM 1449 N N . PHE A 1 183 ? 4.639 1.740 5.076 1.00 93.00 183 PHE A N 1
ATOM 1450 C CA . PHE A 1 183 ? 3.635 2.684 4.585 1.00 93.00 183 PHE A CA 1
ATOM 1451 C C . PHE A 1 183 ? 3.400 3.826 5.576 1.00 93.00 183 PHE A C 1
ATOM 1453 O O . PHE A 1 183 ? 3.683 3.706 6.766 1.00 93.00 183 PHE A O 1
ATOM 1460 N N . PHE A 1 184 ? 2.830 4.927 5.085 1.00 89.56 184 PHE A N 1
ATOM 1461 C CA . PHE A 1 184 ? 2.122 5.870 5.951 1.00 89.56 184 PHE A CA 1
ATOM 1462 C C . PHE A 1 184 ? 0.860 5.205 6.511 1.00 89.56 184 PHE A C 1
ATOM 1464 O O . PHE A 1 184 ? 0.380 4.224 5.943 1.00 89.56 184 PHE A O 1
ATOM 1471 N N . SER A 1 185 ? 0.325 5.72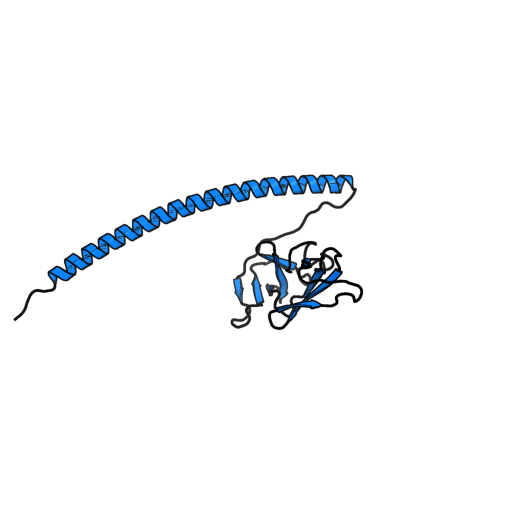3 7.613 1.00 90.56 185 SER A N 1
ATOM 1472 C CA . SER A 1 185 ? -0.990 5.296 8.099 1.00 90.56 185 SER A CA 1
ATOM 1473 C C . SER A 1 185 ? -2.088 5.725 7.120 1.00 90.56 185 SER A C 1
ATOM 1475 O O . SER A 1 185 ? -1.940 6.720 6.410 1.00 90.56 185 SER A O 1
ATOM 1477 N N . ASP A 1 186 ? -3.184 4.974 7.115 1.00 92.69 186 ASP A N 1
ATOM 1478 C CA . ASP A 1 186 ? -4.446 5.313 6.457 1.00 92.69 186 ASP A CA 1
ATOM 1479 C C . ASP A 1 186 ? -4.399 5.321 4.909 1.00 92.69 186 ASP A C 1
ATOM 1481 O O . ASP A 1 186 ? -5.218 5.967 4.258 1.00 92.69 186 ASP A O 1
ATOM 1485 N N . ILE A 1 187 ? -3.477 4.565 4.294 1.00 94.62 187 ILE A N 1
ATOM 1486 C CA . ILE A 1 187 ? -3.507 4.284 2.849 1.00 94.62 187 ILE A CA 1
ATOM 1487 C C . ILE A 1 187 ? -4.467 3.114 2.581 1.00 94.62 187 ILE A C 1
ATOM 1489 O O . ILE A 1 187 ? -4.299 2.051 3.189 1.00 94.62 187 ILE A O 1
ATOM 1493 N N . PRO A 1 188 ? -5.436 3.263 1.659 1.00 96.31 188 PRO A N 1
ATOM 1494 C CA . PRO A 1 188 ? -6.374 2.203 1.306 1.00 96.31 188 PRO A CA 1
ATOM 1495 C C . PRO A 1 188 ? -5.709 0.918 0.807 1.00 96.31 188 PRO A C 1
ATOM 1497 O O . PRO A 1 188 ? -4.850 0.927 -0.081 1.00 96.31 188 PRO A O 1
ATOM 1500 N N . VAL A 1 189 ? -6.149 -0.210 1.362 1.00 95.62 189 VAL A N 1
ATOM 1501 C CA . VAL A 1 189 ? -5.750 -1.556 0.933 1.00 95.62 189 VAL A CA 1
ATOM 1502 C C . VAL A 1 189 ? -6.899 -2.245 0.212 1.00 95.62 189 VAL A C 1
ATOM 1504 O O . VAL A 1 189 ? -6.712 -2.727 -0.900 1.00 95.62 189 VAL A O 1
ATOM 1507 N N . GLY A 1 190 ? -8.083 -2.262 0.824 1.00 93.12 190 GLY A N 1
ATOM 1508 C CA . GLY A 1 190 ? -9.254 -2.963 0.307 1.00 93.12 190 GLY A CA 1
ATOM 1509 C C . GLY A 1 190 ? -10.416 -2.957 1.300 1.00 93.12 190 GLY A C 1
ATOM 1510 O O . GLY A 1 190 ? -10.424 -2.157 2.237 1.00 93.12 190 GLY A O 1
ATOM 1511 N N . ILE A 1 191 ? -11.377 -3.851 1.068 1.00 93.38 191 ILE A N 1
ATOM 1512 C CA . ILE A 1 191 ? -12.602 -4.078 1.853 1.00 93.38 191 ILE A CA 1
ATOM 1513 C C . ILE A 1 191 ? -12.764 -5.588 2.055 1.00 93.38 191 ILE A C 1
ATOM 1515 O O . ILE A 1 191 ? -12.401 -6.324 1.107 1.00 93.38 191 ILE A O 1
#

Foldseek 3Di:
DDDDDPPVCVVVVVVVVVVVVVVVVVVVVVVVVVVVVVVVVVVVVVVVVVVVVVVVLVVQQVVCVVVVHDRDDDDDDDKDFDAAPDPPDPQKTFIPDQDDDAPDKAFDDDPQATQFIWHQDPNTTMGGGQLAQPGKAWKAWAPVRFIFIWGRDPSDIDTPDGDPPDDHDPPTWIWGCCPRVHDDTGGGHGD

Radius of gyration: 26.87 Å; chains: 1; bounding box: 39×43×98 Å

Sequence (191 aa):
ISKCSPCYDFVIGNFYNIKDYLGEKISEHFNQANQIQQLKARNKELEDIAVKVTSFANQLNRILEDQNSTKYLPQVSLTRVISYVQLNDYKKLWLDWSKIPVGKNRGLIYQGYTAGIAINKNGRAMALLQGDDQCVFSVYIGKSKAPGLIQGEDGRIVVKFIPKWAKINTGDEILTSGLDNIFFSDIPVGI

Organism: Campylobacter jejuni (NCBI:txid197)

pLDDT: mean 84.04, std 14.89, range [34.97, 97.81]

InterPro domains:
  IPR042175 Cell/Rod shape-determining protein MreC, domain 2 [G3DSA:2.40.10.350] (129-191)
  IPR055342 Rod shape-determining protein MreC, beta-barrel core [PF04085] (127-190)